Protein AF-A0A3A8HQJ2-F1 (afdb_monomer_lite)

pLDDT: mean 93.49, std 7.76, range [54.75, 98.94]

Radius of gyration: 21.23 Å; chains: 1; bounding box: 61×34×62 Å

Structure (mmCIF, N/CA/C/O backbone):
data_AF-A0A3A8HQJ2-F1
#
_entry.id   AF-A0A3A8HQJ2-F1
#
loop_
_atom_site.group_PDB
_atom_site.id
_atom_site.type_symbol
_atom_site.label_atom_id
_atom_site.label_alt_id
_atom_site.label_comp_id
_atom_site.label_asym_id
_atom_site.label_entity_id
_atom_site.label_seq_id
_atom_site.pdbx_PDB_ins_code
_atom_site.Cartn_x
_atom_site.Cartn_y
_atom_site.Cartn_z
_atom_site.occupancy
_atom_site.B_iso_or_equiv
_atom_site.auth_seq_id
_atom_site.auth_comp_id
_atom_site.auth_asym_id
_atom_site.auth_atom_id
_atom_site.pdbx_PDB_model_num
ATOM 1 N N . MET A 1 1 ? 17.393 13.238 -13.453 1.00 83.50 1 MET A N 1
ATOM 2 C CA . MET A 1 1 ? 17.747 11.812 -13.333 1.00 83.50 1 MET A CA 1
ATOM 3 C C . MET A 1 1 ? 19.227 11.680 -13.625 1.00 83.50 1 MET A C 1
ATOM 5 O O . MET A 1 1 ? 19.705 12.344 -14.542 1.00 83.50 1 MET A O 1
ATOM 9 N N . LEU A 1 2 ? 19.938 10.908 -12.812 1.00 89.00 2 LEU A N 1
ATOM 10 C CA . LEU A 1 2 ? 21.350 10.576 -12.980 1.00 89.00 2 LEU A CA 1
ATOM 11 C C . LEU A 1 2 ? 21.430 9.050 -12.930 1.00 89.00 2 LEU A C 1
ATOM 13 O O . LEU A 1 2 ? 20.860 8.464 -12.017 1.00 89.00 2 LEU A O 1
ATOM 17 N N . TYR A 1 3 ? 22.101 8.424 -13.892 1.00 92.44 3 TYR A N 1
ATOM 18 C CA . TYR A 1 3 ? 22.202 6.967 -13.968 1.00 92.44 3 TYR A CA 1
ATOM 19 C C . TYR A 1 3 ? 23.661 6.553 -13.857 1.00 92.44 3 TYR A C 1
ATOM 21 O O . TYR A 1 3 ? 24.513 7.100 -14.556 1.00 92.44 3 TYR A O 1
ATOM 29 N N . GLY A 1 4 ? 23.940 5.610 -12.960 1.00 93.81 4 GLY A N 1
ATOM 30 C CA . GLY A 1 4 ? 25.248 4.977 -12.867 1.00 93.81 4 GLY A CA 1
ATOM 31 C C . GLY A 1 4 ? 25.398 3.857 -13.895 1.00 93.81 4 GLY A C 1
ATOM 32 O O . GLY A 1 4 ? 24.431 3.171 -14.231 1.00 93.81 4 GLY A O 1
ATOM 33 N N . ASP A 1 5 ? 26.632 3.633 -14.340 1.00 96.19 5 ASP A N 1
ATOM 34 C CA . ASP A 1 5 ? 26.972 2.527 -15.245 1.00 96.19 5 ASP A CA 1
ATOM 35 C C . ASP A 1 5 ? 26.957 1.149 -14.559 1.00 96.19 5 ASP A C 1
ATOM 37 O O . ASP A 1 5 ? 26.986 0.123 -15.238 1.00 96.19 5 ASP A O 1
ATOM 41 N N . GLY A 1 6 ? 26.878 1.123 -13.225 1.00 95.69 6 GLY A N 1
ATOM 42 C CA . GLY A 1 6 ? 27.015 -0.092 -12.428 1.00 95.69 6 GLY A CA 1
ATOM 43 C C . GLY A 1 6 ? 28.472 -0.548 -12.297 1.00 95.69 6 GLY A C 1
ATOM 44 O O . GLY A 1 6 ? 29.380 -0.015 -12.934 1.00 95.69 6 GLY A O 1
ATOM 45 N N . ASP A 1 7 ? 28.711 -1.525 -11.427 1.00 97.00 7 ASP A N 1
ATOM 46 C CA . ASP A 1 7 ? 30.021 -2.168 -11.236 1.00 97.00 7 ASP A CA 1
ATOM 47 C C . ASP A 1 7 ? 30.172 -3.452 -12.078 1.00 97.00 7 ASP A C 1
ATOM 49 O O . ASP A 1 7 ? 31.233 -4.076 -12.083 1.00 97.00 7 ASP A O 1
ATOM 53 N N . GLY A 1 8 ? 29.109 -3.858 -12.783 1.00 96.12 8 GLY A N 1
ATOM 54 C CA . GLY A 1 8 ? 29.034 -5.102 -13.547 1.00 96.12 8 GLY A CA 1
ATOM 55 C C . GLY A 1 8 ? 28.903 -6.362 -12.684 1.00 96.12 8 GLY A C 1
ATOM 56 O O . GLY A 1 8 ? 28.922 -7.463 -13.231 1.00 96.12 8 GLY A O 1
ATOM 57 N N . VAL A 1 9 ? 28.776 -6.219 -11.360 1.00 96.62 9 VAL A N 1
ATOM 58 C CA . VAL A 1 9 ? 28.704 -7.327 -10.394 1.00 96.62 9 VAL A CA 1
ATOM 59 C C . VAL A 1 9 ? 27.426 -7.233 -9.572 1.00 96.62 9 VAL A C 1
ATOM 61 O O . VAL A 1 9 ? 26.598 -8.135 -9.627 1.00 96.62 9 VAL A O 1
ATOM 64 N N . THR A 1 10 ? 27.259 -6.141 -8.834 1.00 96.50 10 THR A N 1
ATOM 65 C CA . THR A 1 10 ? 26.057 -5.827 -8.058 1.00 96.50 10 THR A CA 1
ATOM 66 C C . THR A 1 10 ? 24.987 -5.223 -8.955 1.00 96.50 10 THR A C 1
ATOM 68 O O . THR A 1 10 ? 23.816 -5.568 -8.836 1.00 96.50 10 THR A O 1
ATOM 71 N N . PHE A 1 11 ? 25.393 -4.343 -9.872 1.00 97.38 11 P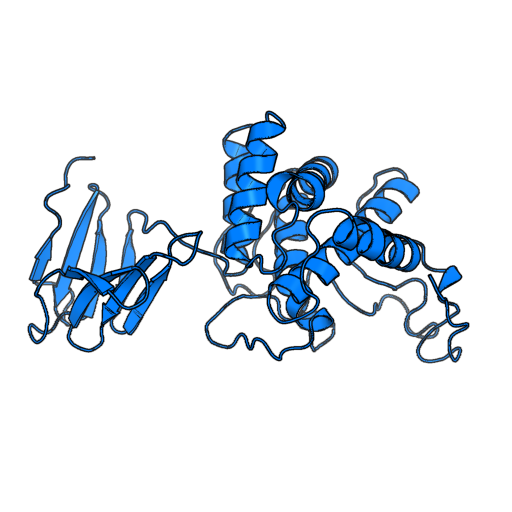HE A N 1
ATOM 72 C CA . PHE A 1 11 ? 24.496 -3.700 -10.823 1.00 97.38 11 PHE A CA 1
ATOM 73 C C . PHE A 1 11 ? 25.114 -3.643 -12.219 1.00 97.38 11 PHE A C 1
ATOM 75 O O . PHE A 1 11 ? 26.288 -3.309 -12.387 1.00 97.38 11 PHE A O 1
ATOM 82 N N . GLY A 1 12 ? 24.296 -3.921 -13.230 1.00 96.06 12 GLY A N 1
ATOM 83 C CA . GLY A 1 12 ? 24.513 -3.457 -14.596 1.00 96.06 12 GLY A CA 1
ATOM 84 C C . GLY A 1 12 ? 24.179 -1.968 -14.748 1.00 96.06 12 GLY A C 1
ATOM 85 O O . GLY A 1 12 ? 23.819 -1.287 -13.787 1.00 96.06 12 GLY A O 1
ATOM 86 N N . SER A 1 13 ? 24.277 -1.457 -15.976 1.00 95.25 13 SER A N 1
ATOM 87 C CA . SER A 1 13 ? 23.978 -0.048 -16.255 1.00 95.25 13 SER A CA 1
ATOM 88 C C . SER A 1 13 ? 22.506 0.270 -16.007 1.00 95.25 13 SER A C 1
ATOM 90 O O . SER A 1 13 ? 21.624 -0.369 -16.582 1.00 95.25 13 SER A O 1
ATOM 92 N N . MET A 1 14 ? 22.240 1.282 -15.178 1.00 93.00 14 MET A N 1
ATOM 93 C CA . MET A 1 14 ? 20.886 1.592 -14.707 1.00 93.00 14 MET A CA 1
ATOM 94 C C . MET A 1 14 ? 19.939 2.064 -15.816 1.00 93.00 14 MET A C 1
ATOM 96 O O . MET A 1 14 ? 18.727 1.935 -15.680 1.00 93.00 14 MET A O 1
ATOM 100 N N . VAL A 1 15 ? 20.471 2.559 -16.939 1.00 91.38 15 VAL A N 1
ATOM 101 C CA . VAL A 1 15 ? 19.652 2.957 -18.101 1.00 91.38 15 VAL A CA 1
ATOM 102 C C . VAL A 1 15 ? 19.002 1.769 -18.816 1.00 91.38 15 VAL A C 1
ATOM 104 O O . VAL A 1 15 ? 18.123 1.972 -19.649 1.00 91.38 15 VAL A O 1
ATOM 107 N N . ASN A 1 16 ? 19.435 0.539 -18.517 1.00 93.56 16 ASN A N 1
ATOM 108 C CA . ASN A 1 16 ? 18.909 -0.666 -19.154 1.00 93.56 16 ASN A CA 1
ATOM 109 C C . ASN A 1 16 ? 17.621 -1.186 -18.504 1.00 93.56 16 ASN A C 1
ATOM 111 O O . ASN A 1 16 ? 16.994 -2.058 -19.092 1.00 93.56 16 ASN A O 1
ATOM 115 N N . ALA A 1 17 ? 17.235 -0.663 -17.337 1.00 95.38 17 ALA A N 1
ATOM 116 C CA . ALA A 1 17 ? 16.038 -1.072 -16.611 1.00 95.38 17 ALA A CA 1
ATOM 117 C C . ALA A 1 17 ? 14.921 -0.028 -16.772 1.00 95.38 17 ALA A C 1
ATOM 119 O O . ALA A 1 17 ? 15.054 1.135 -16.361 1.00 95.38 17 ALA A O 1
ATOM 120 N N . LEU A 1 18 ? 13.814 -0.428 -17.410 1.00 96.38 18 LEU A N 1
ATOM 121 C CA . LEU A 1 18 ? 12.681 0.480 -17.634 1.00 96.38 18 LEU A CA 1
ATOM 122 C C . LEU A 1 18 ? 12.004 0.862 -16.317 1.00 96.38 18 LEU A C 1
ATOM 124 O O . LEU A 1 18 ? 11.653 2.028 -16.132 1.00 96.38 18 LEU A O 1
ATOM 128 N N . ASP A 1 19 ? 11.805 -0.101 -15.427 1.00 97.12 19 ASP A N 1
ATOM 129 C CA . ASP A 1 19 ? 11.191 0.130 -14.126 1.00 97.12 19 ASP A CA 1
ATOM 130 C C . ASP A 1 19 ? 12.006 1.112 -13.277 1.00 97.12 19 ASP A C 1
ATOM 132 O O . ASP A 1 19 ? 11.417 2.030 -12.720 1.00 97.12 19 ASP A O 1
ATOM 136 N N . VAL A 1 20 ? 13.341 1.027 -13.285 1.00 97.94 20 VAL A N 1
ATOM 137 C CA . VAL A 1 20 ? 14.239 1.997 -12.632 1.00 97.94 20 VAL A CA 1
ATOM 138 C C . VAL A 1 20 ? 14.064 3.385 -13.240 1.00 97.94 20 VAL A C 1
ATOM 140 O O . VAL A 1 20 ? 13.904 4.371 -12.528 1.00 97.94 20 VAL A O 1
ATOM 143 N N . THR A 1 21 ? 14.020 3.496 -14.568 1.00 96.94 21 THR A N 1
ATOM 144 C CA . THR A 1 21 ? 13.786 4.794 -15.219 1.00 96.94 21 THR A CA 1
ATOM 145 C C . THR A 1 21 ? 12.427 5.384 -14.832 1.00 96.94 21 THR A C 1
ATOM 147 O O . THR A 1 21 ? 12.335 6.565 -14.494 1.00 96.94 21 THR A O 1
ATOM 150 N N . ALA A 1 22 ? 11.370 4.573 -14.858 1.00 97.94 22 ALA A N 1
ATOM 151 C CA . ALA A 1 22 ? 10.025 4.991 -14.480 1.00 97.94 22 ALA A CA 1
ATOM 152 C C . ALA A 1 22 ? 9.911 5.320 -12.980 1.00 97.94 22 ALA A C 1
ATOM 154 O O . ALA A 1 22 ? 9.212 6.273 -12.628 1.00 97.94 22 ALA A O 1
ATOM 155 N N . HIS A 1 23 ? 10.633 4.605 -12.118 1.00 98.56 23 HIS A N 1
ATOM 156 C CA . HIS A 1 23 ? 10.756 4.872 -10.688 1.00 98.56 23 HIS A CA 1
ATOM 157 C C . HIS A 1 23 ? 11.328 6.283 -10.455 1.00 98.56 23 HIS A C 1
ATOM 159 O O . HIS A 1 23 ? 10.677 7.123 -9.832 1.00 98.56 23 HIS A O 1
ATOM 165 N N . GLU A 1 24 ? 12.462 6.615 -11.079 1.00 97.81 24 GLU A N 1
ATOM 166 C CA . GLU A 1 24 ? 13.090 7.938 -10.935 1.00 97.81 24 GLU A CA 1
ATOM 167 C C . GLU A 1 24 ? 12.228 9.090 -11.481 1.00 97.81 24 GLU A C 1
ATOM 169 O O . GLU A 1 24 ? 12.168 10.179 -10.900 1.00 97.81 24 GLU A O 1
ATOM 174 N N . VAL A 1 25 ? 11.520 8.872 -12.597 1.00 97.81 25 VAL A N 1
ATOM 175 C CA . VAL A 1 25 ? 10.548 9.852 -13.119 1.00 97.81 25 VAL A CA 1
ATOM 176 C C . VAL A 1 25 ? 9.401 10.058 -12.128 1.00 97.81 25 VAL A C 1
ATOM 178 O O . VAL A 1 25 ? 8.924 11.184 -11.948 1.00 97.81 25 VAL A O 1
ATOM 181 N N . THR A 1 26 ? 8.965 8.990 -11.463 1.00 98.56 26 THR A N 1
ATOM 182 C CA . THR A 1 26 ? 7.833 9.030 -10.535 1.00 98.56 26 THR A CA 1
ATOM 183 C C . THR A 1 26 ? 8.158 9.781 -9.253 1.00 98.56 26 THR A C 1
ATOM 185 O O . THR A 1 26 ? 7.283 10.485 -8.752 1.00 98.56 26 THR A O 1
ATOM 188 N N . HIS A 1 27 ? 9.410 9.799 -8.791 1.00 98.56 27 HIS A N 1
ATOM 189 C CA . HIS A 1 27 ? 9.815 10.750 -7.750 1.00 98.56 27 HIS A CA 1
ATOM 190 C C . HIS A 1 27 ? 9.559 12.205 -8.162 1.00 98.56 27 HIS A C 1
ATOM 192 O O . HIS A 1 27 ? 9.056 12.998 -7.364 1.00 98.56 27 HIS A O 1
ATOM 198 N N . GLY A 1 28 ? 9.829 12.561 -9.423 1.00 98.06 28 GLY A N 1
ATOM 199 C CA . GLY A 1 28 ? 9.507 13.884 -9.968 1.00 98.06 28 GLY A CA 1
ATOM 200 C C . GLY A 1 28 ? 8.001 14.178 -9.981 1.00 98.06 28 GLY A C 1
ATOM 201 O O . GLY A 1 28 ? 7.575 15.284 -9.631 1.00 98.06 28 GLY A O 1
ATOM 202 N N . LEU A 1 29 ? 7.178 13.181 -10.324 1.00 98.25 29 LEU A N 1
ATOM 203 C CA . LEU A 1 29 ? 5.718 13.286 -10.231 1.00 98.25 29 LEU A CA 1
ATOM 204 C C . LEU A 1 29 ? 5.267 13.490 -8.778 1.00 98.25 29 LEU A C 1
ATOM 206 O O . LEU A 1 29 ? 4.479 14.391 -8.501 1.00 98.25 29 LEU A O 1
ATOM 210 N N . THR A 1 30 ? 5.792 12.700 -7.845 1.00 98.69 30 THR A N 1
ATOM 211 C CA . THR A 1 30 ? 5.473 12.791 -6.417 1.00 98.69 30 THR A CA 1
ATOM 212 C C . THR A 1 30 ? 5.850 14.162 -5.857 1.00 98.69 30 THR A C 1
ATOM 214 O O . THR A 1 30 ? 5.006 14.813 -5.248 1.00 98.69 30 THR A O 1
ATOM 217 N N . ILE A 1 31 ? 7.052 14.679 -6.140 1.00 97.88 31 ILE A N 1
ATOM 218 C CA . ILE A 1 31 ? 7.482 16.020 -5.695 1.00 97.88 31 ILE A CA 1
ATOM 219 C C . ILE A 1 31 ? 6.575 17.129 -6.249 1.00 97.88 31 ILE A C 1
ATOM 221 O O . ILE A 1 31 ? 6.276 18.092 -5.547 1.00 97.88 31 ILE A O 1
ATOM 225 N N . SER A 1 32 ? 6.111 17.003 -7.495 1.00 97.94 32 SER A N 1
ATOM 226 C CA . SER A 1 32 ? 5.221 17.996 -8.119 1.00 97.94 32 SER A CA 1
ATOM 227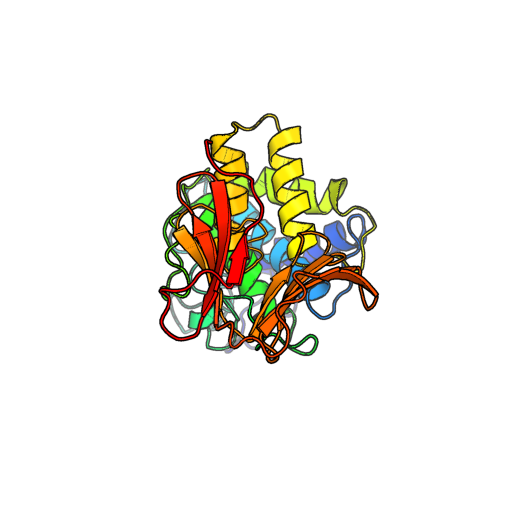 C C . SER A 1 32 ? 3.743 17.851 -7.737 1.00 97.94 32 SER A C 1
ATOM 229 O O . SER A 1 32 ? 2.931 18.688 -8.135 1.00 97.94 32 SER A O 1
ATOM 231 N N . THR A 1 33 ? 3.384 16.824 -6.960 1.00 98.31 33 THR A N 1
ATOM 232 C CA . THR A 1 33 ? 2.002 16.546 -6.549 1.00 98.31 33 THR A CA 1
ATOM 233 C C . THR A 1 33 ? 1.870 16.385 -5.034 1.00 98.31 33 THR A C 1
ATOM 235 O O . THR A 1 33 ? 1.773 17.383 -4.317 1.00 98.31 33 THR A O 1
ATOM 238 N N . SER A 1 34 ? 1.839 15.162 -4.506 1.00 98.19 34 SER A N 1
ATOM 239 C CA . SER A 1 34 ? 1.675 14.915 -3.068 1.00 98.19 34 SER A CA 1
ATOM 240 C C . SER A 1 34 ? 2.797 15.500 -2.212 1.00 98.19 34 SER A C 1
ATOM 242 O O . SER A 1 34 ? 2.574 15.858 -1.054 1.00 98.19 34 SER A O 1
ATOM 244 N N . ASN A 1 35 ? 3.986 15.641 -2.800 1.00 98.38 35 ASN A N 1
ATOM 245 C CA . ASN A 1 35 ? 5.208 16.121 -2.172 1.00 98.38 35 ASN A CA 1
ATOM 246 C C . ASN A 1 35 ? 5.528 15.349 -0.878 1.00 98.38 35 ASN A C 1
ATOM 248 O O . ASN A 1 35 ? 5.923 15.930 0.134 1.00 98.38 35 ASN A O 1
ATOM 252 N N . LEU A 1 36 ? 5.299 14.030 -0.906 1.00 98.50 36 LEU A N 1
ATOM 253 C CA . LEU A 1 36 ? 5.543 13.127 0.218 1.00 98.50 36 LEU A CA 1
ATOM 254 C C . LEU A 1 36 ? 6.986 13.264 0.711 1.00 98.50 36 LEU A C 1
ATOM 256 O O . LEU A 1 36 ? 7.937 13.061 -0.049 1.00 98.50 36 LEU A O 1
ATOM 260 N N . LEU A 1 37 ? 7.138 13.595 1.993 1.00 97.25 37 LEU A N 1
ATOM 261 C CA . LEU A 1 37 ? 8.431 13.718 2.648 1.00 97.25 37 LEU A CA 1
ATOM 262 C C . LEU A 1 37 ? 9.166 12.383 2.576 1.00 97.25 37 LEU A C 1
ATOM 264 O O . LEU A 1 37 ? 8.603 11.343 2.891 1.00 97.25 37 LEU A O 1
ATOM 268 N N . TYR A 1 38 ? 10.449 12.423 2.242 1.00 98.06 38 TYR A N 1
ATOM 269 C CA . TYR A 1 38 ? 11.292 11.239 2.117 1.00 98.06 38 TYR A CA 1
ATOM 270 C C . TYR A 1 38 ? 11.803 10.731 3.484 1.00 98.06 38 TYR A C 1
ATOM 272 O O . TYR A 1 38 ? 13.001 10.704 3.756 1.00 98.06 38 TYR A O 1
ATOM 280 N N . PHE A 1 39 ? 10.877 10.419 4.396 1.00 96.00 39 PHE A N 1
ATOM 281 C CA . PHE A 1 39 ? 11.146 9.947 5.760 1.00 96.00 39 PHE A CA 1
ATOM 282 C C . PHE A 1 39 ? 9.947 9.160 6.308 1.00 96.00 39 PHE A C 1
ATOM 284 O O . PHE A 1 39 ? 8.811 9.528 6.020 1.00 96.00 39 PHE A O 1
ATOM 291 N N . ALA A 1 40 ? 10.171 8.136 7.140 1.00 93.62 40 ALA A N 1
ATOM 292 C CA . ALA A 1 40 ? 9.113 7.338 7.772 1.00 93.62 40 ALA A CA 1
ATOM 293 C C . ALA A 1 40 ? 8.033 6.854 6.769 1.00 93.62 40 ALA A C 1
ATOM 295 O O . ALA A 1 40 ? 8.345 6.482 5.641 1.00 93.62 40 ALA A O 1
ATOM 296 N N . GLU A 1 41 ? 6.755 6.855 7.164 1.00 97.00 41 GLU A N 1
ATOM 297 C CA . GLU A 1 41 ? 5.628 6.451 6.309 1.00 97.00 41 GLU A CA 1
ATOM 298 C C . GLU A 1 41 ? 5.477 7.250 5.003 1.00 97.00 41 GLU A C 1
ATOM 300 O O . GLU A 1 41 ? 5.288 6.607 3.969 1.00 97.00 41 GLU A O 1
ATOM 305 N N . PRO A 1 42 ? 5.569 8.600 4.973 1.00 97.56 42 PRO A N 1
ATOM 306 C CA . PRO A 1 42 ? 5.487 9.312 3.700 1.00 97.56 42 PRO A CA 1
ATOM 307 C C . PRO A 1 42 ? 6.651 8.946 2.772 1.00 97.56 42 PRO A C 1
ATOM 309 O O . PRO A 1 42 ? 6.452 8.875 1.563 1.00 97.56 42 PRO A O 1
ATOM 312 N N . GLY A 1 43 ? 7.828 8.622 3.315 1.00 98.56 43 GLY A N 1
ATOM 313 C CA . GLY A 1 43 ? 8.964 8.161 2.520 1.00 98.56 43 GLY A CA 1
ATOM 314 C C . GLY A 1 43 ? 8.735 6.769 1.937 1.00 98.56 43 GLY A C 1
ATOM 315 O O . GLY A 1 43 ? 8.957 6.562 0.749 1.00 98.56 43 GLY A O 1
ATOM 316 N N . ALA A 1 44 ? 8.198 5.849 2.739 1.00 98.69 44 ALA A N 1
ATOM 317 C CA . ALA A 1 44 ? 7.785 4.526 2.274 1.00 98.69 44 ALA A CA 1
ATOM 318 C C . ALA A 1 44 ? 6.712 4.600 1.172 1.00 98.69 44 ALA A C 1
ATOM 320 O O . ALA A 1 44 ? 6.760 3.850 0.199 1.00 98.69 44 ALA A O 1
ATOM 321 N N . LEU A 1 45 ? 5.750 5.523 1.301 1.00 98.88 45 LEU A N 1
ATOM 322 C CA . LEU A 1 45 ? 4.768 5.806 0.252 1.00 98.88 45 LEU A CA 1
ATOM 323 C C . LEU A 1 45 ? 5.429 6.396 -0.997 1.00 98.88 45 LEU A C 1
ATOM 325 O O . LEU A 1 45 ? 5.065 6.004 -2.099 1.00 98.88 45 LEU A O 1
ATOM 329 N N . ASN A 1 46 ? 6.386 7.315 -0.842 1.00 98.88 46 ASN A N 1
ATOM 330 C CA . ASN A 1 46 ? 7.109 7.930 -1.956 1.00 98.88 46 ASN A CA 1
ATOM 331 C C . ASN A 1 46 ? 7.841 6.864 -2.792 1.00 98.88 46 ASN A C 1
ATOM 333 O O . ASN A 1 46 ? 7.594 6.762 -3.991 1.00 98.88 46 ASN A O 1
ATOM 337 N N . GLU A 1 47 ? 8.630 6.011 -2.136 1.00 98.88 47 GLU A N 1
ATOM 338 C CA . GLU A 1 47 ? 9.306 4.858 -2.747 1.00 98.88 47 GLU A CA 1
ATOM 339 C C . GLU A 1 47 ? 8.333 3.887 -3.418 1.00 98.88 47 GLU A C 1
ATOM 341 O O . GLU A 1 47 ? 8.519 3.483 -4.564 1.00 98.88 47 GLU A O 1
ATOM 346 N N . SER A 1 48 ? 7.247 3.540 -2.726 1.00 98.88 48 SER A N 1
ATOM 347 C CA . SER A 1 48 ? 6.277 2.586 -3.258 1.00 98.88 48 SER A CA 1
ATOM 348 C C . SER A 1 48 ? 5.524 3.118 -4.470 1.00 98.88 48 SER A C 1
ATOM 350 O O . SER A 1 48 ? 5.297 2.371 -5.415 1.00 98.88 48 SER A O 1
ATOM 352 N N . MET A 1 49 ? 5.168 4.406 -4.507 1.00 98.81 49 MET A N 1
ATOM 353 C CA . MET A 1 49 ? 4.557 4.999 -5.702 1.00 98.81 49 MET A CA 1
ATOM 354 C C . MET A 1 49 ? 5.488 4.884 -6.914 1.00 98.81 49 MET A C 1
ATOM 356 O O . MET A 1 49 ? 5.011 4.617 -8.020 1.00 98.81 49 MET A O 1
ATOM 360 N N . SER A 1 50 ? 6.797 5.036 -6.701 1.00 98.88 50 SER A N 1
ATOM 361 C CA . SER A 1 50 ? 7.814 4.871 -7.737 1.00 98.88 50 SER A CA 1
ATOM 362 C C . SER A 1 50 ? 7.971 3.412 -8.187 1.00 98.88 50 SER A C 1
ATOM 364 O O . SER A 1 50 ? 7.939 3.158 -9.391 1.00 98.88 50 SER A O 1
ATOM 366 N N . ASP A 1 51 ? 8.025 2.447 -7.262 1.00 98.88 51 ASP A N 1
ATOM 367 C CA . ASP A 1 51 ? 8.027 1.006 -7.578 1.00 98.88 51 ASP A CA 1
ATOM 368 C C . ASP A 1 51 ? 6.761 0.582 -8.349 1.00 98.88 51 ASP A C 1
ATOM 370 O O . ASP A 1 51 ? 6.836 -0.093 -9.378 1.00 98.88 51 ASP A O 1
ATOM 374 N N . ILE A 1 52 ? 5.585 1.037 -7.900 1.00 98.81 52 ILE A N 1
ATOM 375 C CA . ILE A 1 52 ? 4.292 0.772 -8.544 1.00 98.81 52 ILE A CA 1
ATOM 376 C C . ILE A 1 52 ? 4.289 1.272 -9.986 1.00 98.81 52 ILE A C 1
ATOM 378 O O . ILE A 1 52 ? 3.865 0.549 -10.888 1.00 98.81 52 ILE A O 1
ATOM 382 N N . MET A 1 53 ? 4.744 2.501 -10.229 1.00 98.56 53 MET A N 1
ATOM 383 C CA . MET A 1 53 ? 4.769 3.039 -11.586 1.00 98.56 53 MET A CA 1
ATOM 384 C C . MET A 1 53 ? 5.815 2.340 -12.460 1.00 98.56 53 MET A C 1
ATOM 386 O O . MET A 1 53 ? 5.548 2.118 -13.641 1.00 98.56 53 MET A O 1
ATOM 390 N N . GLY A 1 54 ? 6.957 1.938 -11.891 1.00 98.38 54 GLY A N 1
ATOM 391 C CA . GLY A 1 54 ? 7.937 1.078 -12.558 1.00 98.38 54 GLY A CA 1
ATOM 392 C C . GLY A 1 54 ? 7.296 -0.202 -13.092 1.00 98.38 54 GLY A C 1
ATOM 393 O O . GLY A 1 54 ? 7.256 -0.421 -14.305 1.00 98.38 54 GLY A O 1
ATOM 394 N N . SER A 1 55 ? 6.662 -0.958 -12.194 1.00 98.31 55 SER A N 1
ATOM 395 C CA . SER A 1 55 ? 5.910 -2.179 -12.509 1.00 98.31 55 SER A CA 1
ATOM 396 C C . SER A 1 55 ? 4.819 -1.954 -13.567 1.00 98.31 55 SER A C 1
ATOM 398 O O . SER A 1 55 ? 4.680 -2.732 -14.515 1.00 98.31 55 SER A O 1
ATOM 400 N N . VAL A 1 56 ? 4.047 -0.866 -13.458 1.00 98.50 56 VAL A N 1
ATOM 401 C CA . VAL A 1 56 ? 2.970 -0.538 -14.408 1.00 98.50 56 VAL A CA 1
ATOM 402 C C . VAL A 1 56 ? 3.520 -0.197 -15.795 1.00 98.50 56 VAL A C 1
ATOM 404 O O . VAL A 1 56 ? 2.944 -0.628 -16.798 1.00 98.50 56 VAL A O 1
ATOM 407 N N . CYS A 1 57 ? 4.625 0.545 -15.878 1.00 97.88 57 CYS A N 1
ATOM 408 C CA . CYS A 1 57 ? 5.285 0.876 -17.140 1.00 97.88 57 CYS A CA 1
ATOM 409 C C . CYS A 1 57 ? 5.837 -0.373 -17.834 1.00 97.88 57 CYS A C 1
ATOM 411 O O . CYS A 1 57 ? 5.661 -0.529 -19.045 1.00 97.88 57 CYS A O 1
ATOM 413 N N . GLU A 1 58 ? 6.442 -1.294 -17.089 1.00 96.44 58 GLU A N 1
ATOM 414 C CA . GLU A 1 58 ? 6.898 -2.569 -17.640 1.00 96.44 58 GLU A CA 1
ATOM 415 C C . GLU A 1 58 ? 5.754 -3.482 -18.064 1.00 96.44 58 GLU A C 1
ATOM 417 O O . GLU A 1 58 ? 5.792 -4.071 -19.146 1.00 96.44 58 GLU A O 1
ATOM 422 N N . TRP A 1 59 ? 4.700 -3.571 -17.253 1.00 98.06 59 TRP A N 1
ATOM 423 C CA . TRP A 1 59 ? 3.475 -4.268 -17.628 1.00 98.06 59 TRP A CA 1
ATOM 424 C C . TRP A 1 59 ? 2.915 -3.714 -18.944 1.00 98.06 59 TRP A C 1
ATOM 426 O O . TRP A 1 59 ? 2.556 -4.486 -19.835 1.00 98.06 59 TRP A O 1
ATOM 436 N N . TYR A 1 60 ? 2.905 -2.389 -19.111 1.00 97.31 60 TYR A N 1
ATOM 437 C CA . TYR A 1 60 ? 2.475 -1.742 -20.348 1.00 97.31 60 TYR A CA 1
ATOM 438 C C . TYR A 1 60 ? 3.408 -2.057 -21.530 1.00 97.31 60 TYR A C 1
ATOM 440 O O . TYR A 1 60 ? 2.919 -2.455 -22.591 1.00 97.31 60 TYR A O 1
ATOM 448 N N . ARG A 1 61 ? 4.737 -1.955 -21.349 1.00 96.19 61 ARG A N 1
ATOM 449 C CA . ARG A 1 61 ? 5.762 -2.351 -22.344 1.00 96.19 61 ARG A CA 1
ATOM 450 C C . ARG A 1 61 ? 5.532 -3.779 -22.833 1.00 96.19 61 ARG A C 1
ATOM 452 O O . ARG A 1 61 ? 5.600 -4.042 -24.031 1.00 96.19 61 ARG A O 1
ATOM 459 N N . ASN A 1 62 ? 5.213 -4.683 -21.913 1.00 95.62 62 ASN A N 1
ATOM 460 C CA . ASN A 1 62 ? 5.060 -6.113 -22.167 1.00 95.62 62 ASN A CA 1
ATOM 461 C C . ASN A 1 62 ? 3.655 -6.486 -22.678 1.00 95.62 62 ASN A C 1
ATOM 463 O O . ASN A 1 62 ? 3.179 -7.601 -22.463 1.00 95.62 62 ASN A O 1
ATOM 467 N N . GLY A 1 63 ? 2.971 -5.554 -23.351 1.00 97.31 63 GLY A N 1
ATOM 468 C CA . GLY A 1 63 ? 1.672 -5.802 -23.974 1.00 97.31 63 GLY A CA 1
ATOM 469 C C . GLY A 1 63 ? 0.543 -6.012 -22.969 1.00 97.31 63 GLY A C 1
ATOM 470 O O . GLY A 1 63 ? -0.420 -6.711 -23.275 1.00 97.31 63 GLY A O 1
ATOM 471 N N . GLN A 1 64 ? 0.664 -5.430 -21.772 1.00 97.50 64 GLN A N 1
ATOM 472 C CA . GLN A 1 64 ? -0.323 -5.532 -20.696 1.00 97.50 64 GLN A CA 1
ATOM 473 C C . GLN A 1 64 ? -0.529 -6.966 -20.179 1.00 97.50 64 GLN A C 1
ATOM 475 O O . GLN A 1 64 ? -1.599 -7.318 -19.670 1.00 97.50 64 GLN A O 1
ATOM 480 N N . VAL A 1 65 ? 0.523 -7.786 -20.229 1.00 96.69 65 VAL A N 1
ATOM 481 C CA . VAL A 1 65 ? 0.539 -9.146 -19.678 1.00 96.69 65 VAL A CA 1
ATOM 482 C C . VAL A 1 65 ? 1.233 -9.151 -18.318 1.00 96.69 65 VAL A C 1
ATOM 484 O O . VAL A 1 65 ? 2.396 -8.770 -18.207 1.00 96.69 65 VAL A O 1
ATOM 487 N N . VAL A 1 66 ? 0.531 -9.609 -17.278 1.00 97.31 66 VAL A N 1
ATOM 488 C CA . VAL A 1 66 ? 1.147 -9.864 -15.966 1.00 97.31 66 VAL A CA 1
ATOM 489 C C . VAL A 1 66 ? 1.991 -11.132 -16.061 1.00 97.31 66 VAL A C 1
ATOM 491 O O . VAL A 1 66 ? 1.500 -12.179 -16.484 1.00 97.31 66 VAL A O 1
ATOM 494 N N . ASN A 1 67 ? 3.258 -11.046 -15.667 1.00 93.94 67 ASN A N 1
ATOM 495 C CA . ASN A 1 67 ? 4.200 -12.159 -15.682 1.00 93.94 67 ASN A CA 1
ATOM 496 C C . ASN A 1 67 ? 5.064 -12.176 -14.404 1.00 93.94 67 ASN A C 1
ATOM 498 O O . ASN A 1 67 ? 4.854 -11.388 -13.483 1.00 93.94 67 ASN A O 1
ATOM 502 N N . ALA A 1 68 ? 6.022 -13.104 -14.334 1.00 87.56 68 ALA A N 1
ATOM 503 C CA . ALA A 1 68 ? 6.864 -13.301 -13.152 1.00 87.56 68 ALA A CA 1
ATOM 504 C C . ALA A 1 68 ? 7.771 -12.104 -12.805 1.00 87.56 68 ALA A C 1
ATOM 506 O O . ALA A 1 68 ? 8.212 -12.005 -11.660 1.00 87.56 68 ALA A O 1
ATOM 507 N N . ASN A 1 69 ? 8.051 -11.224 -13.767 1.00 95.12 69 ASN A N 1
ATOM 508 C CA . ASN A 1 69 ? 8.879 -10.037 -13.576 1.00 95.12 69 ASN A CA 1
ATOM 509 C C . ASN A 1 69 ? 8.066 -8.790 -13.231 1.00 95.12 69 ASN A C 1
ATOM 511 O O . ASN A 1 69 ? 8.608 -7.899 -12.606 1.00 95.12 69 ASN A O 1
ATOM 515 N N . THR A 1 70 ? 6.755 -8.756 -13.512 1.00 97.62 70 THR A N 1
ATOM 516 C CA . THR A 1 70 ? 5.893 -7.594 -13.212 1.00 97.62 70 THR A CA 1
ATOM 517 C C . THR A 1 70 ? 5.999 -7.103 -11.764 1.00 97.62 70 THR A C 1
ATOM 519 O O . THR A 1 70 ? 5.729 -5.941 -11.497 1.00 97.62 70 THR A O 1
ATOM 522 N N . TRP A 1 71 ? 6.353 -7.975 -10.821 1.00 98.19 71 TRP A N 1
ATOM 523 C CA . TRP A 1 71 ? 6.414 -7.669 -9.388 1.00 98.19 71 TRP A CA 1
ATOM 524 C C . TRP A 1 71 ? 7.837 -7.582 -8.837 1.00 98.19 71 TRP A C 1
ATOM 526 O O . TRP A 1 71 ? 8.013 -7.591 -7.619 1.00 98.19 71 TRP A O 1
ATOM 536 N N . LYS A 1 72 ? 8.844 -7.565 -9.705 1.00 98.44 72 LYS A N 1
ATOM 537 C CA . LYS A 1 72 ? 10.245 -7.397 -9.335 1.00 98.44 72 LYS A CA 1
ATOM 538 C C . LYS A 1 72 ? 10.660 -5.960 -9.609 1.00 98.44 72 LYS A C 1
ATOM 540 O O . LYS A 1 72 ? 10.152 -5.357 -10.542 1.00 98.44 72 LYS A O 1
ATOM 545 N N . CYS A 1 73 ? 11.565 -5.444 -8.787 1.00 98.25 73 CYS A N 1
ATOM 546 C CA . CYS A 1 73 ? 12.202 -4.158 -9.031 1.00 98.25 73 CYS A CA 1
ATOM 547 C C . CYS A 1 73 ? 13.678 -4.376 -9.383 1.00 98.25 73 CYS A C 1
ATOM 549 O O . CYS A 1 73 ? 14.407 -5.052 -8.646 1.00 98.25 73 CYS A O 1
ATOM 551 N N . ALA A 1 74 ? 14.118 -3.741 -10.461 1.00 97.56 74 ALA A N 1
ATOM 552 C CA . ALA A 1 74 ? 15.457 -3.714 -11.018 1.00 97.56 74 ALA A CA 1
ATOM 553 C C . ALA A 1 74 ? 16.012 -5.087 -11.436 1.00 97.56 74 ALA A C 1
ATOM 555 O O . ALA A 1 74 ? 17.230 -5.258 -11.471 1.00 97.56 74 ALA A O 1
ATOM 556 N N . GLU A 1 75 ? 15.178 -6.077 -11.768 1.00 97.25 75 GLU A N 1
ATOM 557 C CA . GLU A 1 75 ? 15.655 -7.424 -12.125 1.00 97.25 75 GLU A CA 1
ATOM 558 C C . GLU A 1 75 ? 16.449 -7.464 -13.434 1.00 97.25 75 GLU A C 1
ATOM 560 O O . GLU A 1 75 ? 17.246 -8.375 -13.643 1.00 97.25 75 GLU A O 1
ATOM 565 N N . GLU A 1 76 ? 16.260 -6.480 -14.319 1.00 96.12 76 GLU A N 1
ATOM 566 C CA . GLU A 1 76 ? 17.024 -6.367 -15.569 1.00 96.12 76 GLU A CA 1
ATOM 567 C C . GLU A 1 76 ? 18.494 -5.961 -15.325 1.00 96.12 76 GLU A C 1
ATOM 569 O O . GLU A 1 76 ? 19.341 -6.159 -16.201 1.00 96.12 76 GLU A O 1
ATOM 574 N N . ILE A 1 77 ? 18.818 -5.396 -14.152 1.00 97.12 77 ILE A N 1
ATOM 575 C CA . ILE A 1 77 ? 20.154 -4.850 -13.851 1.00 97.12 77 ILE A CA 1
ATOM 576 C C . ILE A 1 77 ? 20.760 -5.336 -12.533 1.00 97.12 77 ILE A C 1
ATOM 578 O O . ILE A 1 77 ? 21.968 -5.193 -12.358 1.00 97.12 77 ILE A O 1
ATOM 582 N N . TYR A 1 78 ? 19.971 -5.862 -11.599 1.00 97.88 78 TYR A N 1
ATOM 583 C CA . TYR A 1 78 ? 20.468 -6.338 -10.313 1.00 97.88 78 TYR A CA 1
ATOM 584 C C . TYR A 1 78 ? 21.204 -7.662 -10.496 1.00 97.88 78 TYR A C 1
ATOM 586 O O . TYR A 1 78 ? 20.713 -8.556 -11.177 1.00 97.88 78 TYR A O 1
ATOM 594 N N . THR A 1 79 ? 22.406 -7.753 -9.924 1.00 97.81 79 THR A N 1
ATOM 595 C CA . THR A 1 79 ? 23.263 -8.947 -9.928 1.00 97.81 79 THR A CA 1
ATOM 596 C C . THR A 1 79 ? 23.269 -9.692 -11.266 1.00 97.81 79 THR A C 1
ATOM 598 O O . THR A 1 79 ? 22.786 -10.818 -11.333 1.00 97.81 79 THR A O 1
ATOM 601 N N . PRO A 1 80 ? 23.856 -9.132 -12.345 1.00 95.31 80 PRO A N 1
ATOM 602 C CA . PRO A 1 80 ? 23.701 -9.659 -13.712 1.00 95.31 80 PRO A CA 1
ATOM 603 C C . PRO A 1 80 ? 24.112 -11.130 -13.924 1.00 95.31 80 PRO A C 1
ATOM 605 O O . PRO A 1 80 ? 23.769 -11.734 -14.940 1.00 95.31 80 PRO A O 1
ATOM 608 N N . ALA A 1 81 ? 24.879 -11.709 -12.994 1.00 96.75 81 ALA A N 1
ATOM 609 C CA . ALA A 1 81 ? 25.279 -13.115 -12.997 1.00 96.75 81 ALA A CA 1
ATOM 610 C C . ALA A 1 81 ? 24.286 -14.060 -12.283 1.00 96.75 81 ALA A C 1
ATOM 612 O O . ALA A 1 81 ? 24.415 -15.281 -12.405 1.00 96.75 81 ALA A O 1
ATOM 613 N N . THR A 1 82 ? 23.308 -13.527 -11.552 1.00 96.94 82 THR A N 1
ATOM 614 C CA . THR A 1 82 ? 22.272 -14.276 -10.840 1.00 96.94 82 THR A CA 1
ATOM 615 C C . THR A 1 82 ? 20.969 -14.178 -11.622 1.00 96.94 82 THR A C 1
ATOM 617 O O . THR A 1 82 ? 20.461 -13.103 -11.901 1.00 96.94 82 THR A O 1
ATOM 620 N N . SER A 1 83 ? 20.422 -15.318 -12.045 1.00 94.50 83 SER A N 1
ATOM 621 C CA . SER A 1 83 ? 19.190 -15.312 -12.831 1.00 94.50 83 SER A CA 1
ATOM 622 C C . SER A 1 83 ? 17.962 -15.342 -11.930 1.00 94.50 83 SER A C 1
ATOM 624 O O . SER A 1 83 ? 17.802 -16.242 -11.103 1.00 94.50 83 SER A O 1
ATOM 626 N N . GLY A 1 84 ? 17.044 -14.409 -12.169 1.00 93.62 84 GLY A N 1
ATOM 627 C CA . GLY A 1 84 ? 15.696 -14.446 -11.617 1.00 93.62 84 GLY A CA 1
ATOM 628 C C . GLY A 1 84 ? 15.545 -13.833 -10.227 1.00 93.62 84 GLY A C 1
ATOM 629 O O . GLY A 1 84 ? 14.424 -13.883 -9.703 1.00 93.62 84 GLY A O 1
ATOM 630 N N . ASP A 1 85 ? 16.599 -13.248 -9.662 1.00 97.25 85 ASP A N 1
ATOM 631 C CA . ASP A 1 85 ? 16.498 -12.353 -8.515 1.00 97.25 85 ASP A CA 1
ATOM 632 C C . ASP A 1 85 ? 16.170 -10.914 -8.941 1.00 97.25 85 ASP A C 1
ATOM 634 O O . ASP A 1 85 ? 15.822 -10.666 -10.094 1.00 97.25 85 ASP A O 1
ATOM 638 N N . ALA A 1 86 ? 16.101 -10.017 -7.963 1.00 98.06 86 ALA A N 1
ATOM 639 C CA . ALA A 1 86 ? 15.701 -8.623 -8.082 1.00 98.06 86 ALA A CA 1
ATOM 640 C C . ALA A 1 86 ? 16.148 -7.877 -6.823 1.00 98.06 86 ALA A C 1
ATOM 642 O O . ALA A 1 86 ? 16.354 -8.506 -5.779 1.00 98.06 86 ALA A O 1
ATOM 643 N N . LEU A 1 87 ? 16.221 -6.548 -6.903 1.00 98.00 87 LEU A N 1
ATOM 644 C CA . LEU A 1 87 ? 16.542 -5.707 -5.752 1.00 98.00 87 LEU A CA 1
ATOM 645 C C . LEU A 1 87 ? 15.419 -5.732 -4.703 1.00 98.00 87 LEU A C 1
ATOM 647 O O . LEU A 1 87 ? 15.699 -5.761 -3.510 1.00 98.00 87 LEU A O 1
ATOM 651 N N . ARG A 1 88 ? 14.154 -5.718 -5.149 1.00 98.50 88 ARG A N 1
ATOM 652 C CA . ARG A 1 88 ? 12.950 -5.811 -4.302 1.00 98.50 88 ARG A CA 1
ATOM 653 C C . ARG A 1 88 ? 11.864 -6.641 -4.986 1.00 98.50 88 ARG A C 1
ATOM 655 O O . ARG A 1 88 ? 11.864 -6.799 -6.208 1.00 98.50 88 ARG A O 1
ATOM 662 N N . TYR A 1 89 ? 10.916 -7.143 -4.194 1.00 98.69 89 TYR A N 1
ATOM 663 C CA . TYR A 1 89 ? 9.795 -7.964 -4.664 1.00 98.69 89 TYR A CA 1
ATOM 664 C C . TYR A 1 89 ? 8.469 -7.425 -4.123 1.00 98.69 89 TYR A C 1
ATOM 666 O O . TYR A 1 89 ? 8.158 -7.582 -2.947 1.00 98.69 89 TYR A O 1
ATOM 674 N N . MET A 1 90 ? 7.635 -6.827 -4.971 1.00 98.75 90 MET A N 1
ATOM 675 C CA . MET A 1 90 ? 6.369 -6.227 -4.536 1.00 98.75 90 MET A CA 1
ATOM 676 C C . MET A 1 90 ? 5.362 -7.257 -4.007 1.00 98.75 90 MET A C 1
ATOM 678 O O . MET A 1 90 ? 4.560 -6.952 -3.131 1.00 98.75 90 MET A O 1
ATOM 682 N N . ASN A 1 91 ? 5.387 -8.482 -4.537 1.00 98.38 91 ASN A N 1
ATOM 683 C CA . ASN A 1 91 ? 4.455 -9.553 -4.178 1.00 98.38 91 ASN A CA 1
ATOM 684 C C . ASN A 1 91 ? 4.913 -10.423 -2.993 1.00 98.38 91 ASN A C 1
ATOM 686 O O . ASN A 1 91 ? 4.121 -11.207 -2.469 1.00 98.38 91 ASN A O 1
ATOM 690 N N . ASP A 1 92 ? 6.181 -10.313 -2.597 1.00 98.25 92 ASP A N 1
ATOM 691 C CA . ASP A 1 92 ? 6.775 -11.015 -1.456 1.00 98.25 92 ASP A CA 1
ATOM 692 C C . ASP A 1 92 ? 7.939 -10.182 -0.879 1.00 98.25 92 ASP A C 1
ATOM 694 O O . ASP A 1 92 ? 9.094 -10.569 -1.063 1.00 98.25 92 ASP A O 1
ATOM 698 N N . PRO A 1 93 ? 7.677 -9.026 -0.229 1.00 98.56 93 PRO A N 1
ATOM 699 C CA . PRO A 1 93 ? 8.726 -8.062 0.125 1.00 98.56 93 PRO A CA 1
ATOM 700 C C . PRO A 1 93 ? 9.871 -8.662 0.937 1.00 98.56 93 PRO A C 1
ATOM 702 O O . PRO A 1 93 ? 11.028 -8.485 0.582 1.00 98.56 93 PRO A O 1
ATOM 705 N N . GLN A 1 94 ? 9.568 -9.486 1.945 1.00 97.88 94 GLN A N 1
ATOM 706 C CA . GLN A 1 94 ? 10.596 -10.120 2.781 1.00 97.88 94 GLN A CA 1
ATOM 707 C C . GLN A 1 94 ? 11.536 -11.074 2.020 1.00 97.88 94 GLN A C 1
ATOM 709 O O . GLN A 1 94 ? 12.517 -11.550 2.594 1.00 97.88 94 GLN A O 1
ATOM 714 N N . ARG A 1 95 ? 11.271 -11.388 0.746 1.00 97.88 95 ARG A N 1
ATOM 715 C CA . ARG A 1 95 ? 12.149 -12.228 -0.078 1.00 97.88 95 ARG A CA 1
ATOM 716 C C . ARG A 1 95 ? 13.533 -11.613 -0.302 1.00 97.88 95 ARG A C 1
ATOM 718 O O . ARG A 1 95 ? 14.483 -12.372 -0.478 1.00 97.88 95 ARG A O 1
ATOM 725 N N . ASP A 1 96 ? 13.655 -10.288 -0.284 1.00 97.19 96 ASP A N 1
ATOM 726 C CA . ASP A 1 96 ? 14.958 -9.606 -0.349 1.00 97.19 96 ASP A CA 1
ATOM 727 C C . ASP A 1 96 ? 15.725 -9.635 0.992 1.00 97.19 96 ASP A C 1
ATOM 729 O O . ASP A 1 96 ? 16.905 -9.295 1.050 1.00 97.19 96 ASP A O 1
ATOM 733 N N . GLY A 1 97 ? 15.080 -10.096 2.070 1.00 97.50 97 GLY A N 1
ATOM 734 C CA . GLY A 1 97 ? 15.657 -10.221 3.405 1.00 97.50 97 GLY A CA 1
ATOM 735 C C . GLY A 1 97 ? 15.646 -8.940 4.244 1.00 97.50 97 GLY A C 1
ATOM 736 O O . GLY A 1 97 ? 16.137 -8.977 5.374 1.00 97.50 97 GLY A O 1
ATOM 737 N N . GLN A 1 98 ? 15.105 -7.827 3.739 1.00 96.44 98 GLN A N 1
ATOM 738 C CA . GLN A 1 98 ? 15.137 -6.525 4.420 1.00 96.44 98 GLN A CA 1
ATOM 739 C C . GLN A 1 98 ? 13.787 -5.802 4.424 1.00 96.44 98 GLN A C 1
ATOM 741 O O . GLN A 1 98 ? 13.454 -5.149 5.415 1.00 96.44 98 GLN A O 1
ATOM 746 N N . SER A 1 99 ? 13.014 -5.911 3.344 1.00 98.25 99 SER A N 1
ATOM 747 C CA . SER A 1 99 ? 11.762 -5.182 3.181 1.00 98.25 99 SER A CA 1
ATOM 748 C C . SER A 1 99 ? 10.674 -5.678 4.129 1.00 98.25 99 SER A C 1
ATOM 750 O O . SER A 1 99 ? 10.487 -6.876 4.346 1.00 98.25 99 SER A O 1
ATOM 752 N N . LEU A 1 100 ? 9.917 -4.731 4.677 1.00 98.00 100 LEU A N 1
ATOM 753 C CA . LEU A 1 100 ? 8.752 -5.003 5.509 1.00 98.00 100 LEU A CA 1
ATOM 754 C C . LEU A 1 100 ? 7.546 -5.326 4.623 1.00 98.00 100 LEU A C 1
ATOM 756 O O . LEU A 1 100 ? 7.363 -4.712 3.579 1.00 98.00 100 LEU A O 1
ATOM 760 N N . ASP A 1 101 ? 6.683 -6.238 5.060 1.00 97.62 101 ASP A N 1
ATOM 761 C CA . ASP A 1 101 ? 5.440 -6.602 4.363 1.00 97.62 101 ASP A CA 1
ATOM 762 C C . ASP A 1 101 ? 4.173 -6.349 5.201 1.00 97.62 101 ASP A C 1
ATOM 764 O O . ASP A 1 101 ? 3.059 -6.437 4.689 1.00 97.62 101 ASP A O 1
ATOM 768 N N . TYR A 1 102 ? 4.329 -5.983 6.477 1.00 95.19 102 TYR A N 1
ATOM 769 C CA . TYR A 1 102 ? 3.220 -5.764 7.398 1.00 95.19 102 TYR A CA 1
ATOM 770 C C . TYR A 1 102 ? 3.457 -4.558 8.313 1.00 95.19 102 TYR A C 1
ATOM 772 O O . TYR A 1 102 ? 4.534 -4.398 8.886 1.00 95.19 102 TYR A O 1
ATOM 780 N N . PHE A 1 103 ? 2.432 -3.726 8.485 1.00 91.25 103 PHE A N 1
ATOM 781 C CA . PHE A 1 103 ? 2.440 -2.592 9.400 1.00 91.25 103 PHE A CA 1
ATOM 782 C C . PHE A 1 103 ? 1.924 -3.005 10.784 1.00 91.25 103 PHE A C 1
ATOM 784 O O . PHE A 1 103 ? 0.761 -3.372 10.948 1.00 91.25 103 PHE A O 1
ATOM 791 N N . ASP A 1 104 ? 2.791 -2.947 11.791 1.00 81.00 104 ASP A N 1
ATOM 792 C CA . ASP A 1 104 ? 2.462 -3.226 13.188 1.00 81.00 104 ASP A CA 1
ATOM 793 C C . ASP A 1 104 ? 3.278 -2.336 14.148 1.00 81.00 104 ASP A C 1
ATOM 795 O O . ASP A 1 104 ? 3.927 -1.371 13.746 1.00 81.00 104 ASP A O 1
ATOM 799 N N . GLN A 1 105 ? 3.249 -2.665 15.441 1.00 71.69 105 GLN A N 1
ATOM 800 C CA . GLN A 1 105 ? 3.947 -1.922 16.496 1.00 71.69 105 GLN A CA 1
ATOM 801 C C . GLN A 1 105 ? 5.481 -1.954 16.381 1.00 71.69 105 GLN A C 1
ATOM 803 O O . GLN A 1 105 ? 6.153 -1.201 17.082 1.00 71.69 105 GLN A O 1
ATOM 808 N N . THR A 1 106 ? 6.043 -2.820 15.535 1.00 71.56 106 THR A N 1
ATOM 809 C CA . THR A 1 106 ? 7.489 -2.920 15.301 1.00 71.56 106 THR A CA 1
ATOM 810 C C . THR A 1 106 ? 7.981 -1.952 14.227 1.00 71.56 106 THR A C 1
ATOM 812 O O . THR A 1 106 ? 9.191 -1.774 14.075 1.00 71.56 106 THR A O 1
ATOM 815 N N . PHE A 1 107 ? 7.068 -1.283 13.512 1.00 81.94 107 PHE A N 1
ATOM 816 C CA . PHE A 1 107 ? 7.428 -0.248 12.553 1.00 81.94 107 PHE A CA 1
ATOM 817 C C . PHE A 1 107 ? 8.174 0.904 13.239 1.00 81.94 107 PHE A C 1
ATOM 819 O O . PHE A 1 107 ? 7.707 1.479 14.224 1.00 81.94 107 PHE A O 1
ATOM 826 N N . SER A 1 108 ? 9.317 1.285 12.670 1.00 83.25 108 SER A N 1
ATOM 827 C CA . SER A 1 108 ? 10.110 2.426 13.119 1.00 83.25 108 SER A CA 1
ATOM 828 C C . SER A 1 108 ? 10.084 3.532 12.065 1.00 83.25 108 SER A C 1
ATOM 830 O O . SER A 1 108 ? 10.329 3.251 10.892 1.00 83.25 108 SER A O 1
ATOM 832 N N . PRO A 1 109 ? 9.892 4.809 12.449 1.00 79.75 109 PRO A N 1
ATOM 833 C CA . PRO A 1 109 ? 10.023 5.928 11.514 1.00 79.75 109 PRO A CA 1
ATOM 834 C C . PRO A 1 109 ? 11.448 6.085 10.951 1.00 79.75 109 PRO A C 1
ATOM 836 O O . PRO A 1 109 ? 11.637 6.820 9.988 1.00 79.75 109 PRO A O 1
ATOM 839 N N . PHE A 1 110 ? 12.440 5.408 11.541 1.00 90.44 110 PHE A N 1
ATOM 840 C CA . PHE A 1 110 ? 13.831 5.389 11.080 1.00 90.44 110 PHE A CA 1
ATOM 841 C C . PHE A 1 110 ? 14.174 4.167 10.219 1.00 90.44 110 PHE A C 1
ATOM 843 O O . PHE A 1 110 ? 15.330 4.022 9.823 1.00 90.44 110 PHE A O 1
ATOM 850 N N . THR A 1 111 ? 13.216 3.271 9.957 1.00 92.31 111 THR A N 1
ATOM 851 C CA . THR A 1 111 ? 13.411 2.220 8.955 1.00 92.31 111 THR A CA 1
ATOM 852 C C . THR A 1 111 ? 13.649 2.878 7.600 1.00 92.31 111 THR A C 1
ATOM 854 O O . THR A 1 111 ? 12.965 3.841 7.253 1.00 92.31 111 THR A O 1
ATOM 857 N N . ASP A 1 112 ? 14.616 2.360 6.843 1.00 98.19 112 ASP A N 1
ATOM 858 C CA . ASP A 1 112 ? 14.888 2.838 5.491 1.00 98.19 112 ASP A CA 1
ATOM 859 C C . ASP A 1 112 ? 13.599 2.810 4.650 1.00 98.19 112 ASP A C 1
ATOM 861 O O . ASP A 1 112 ? 12.805 1.858 4.700 1.00 98.19 112 ASP A O 1
ATOM 865 N N . VAL A 1 113 ? 13.365 3.883 3.903 1.00 98.56 113 VAL A N 1
ATOM 866 C CA . VAL A 1 113 ? 12.154 4.060 3.100 1.00 98.56 113 VAL A CA 1
ATOM 867 C C . VAL A 1 113 ? 12.039 2.997 2.008 1.00 98.56 113 VAL A C 1
ATOM 869 O O . VAL A 1 113 ? 10.931 2.547 1.731 1.00 98.56 113 VAL A O 1
ATOM 872 N N . HIS A 1 114 ? 13.168 2.504 1.487 1.00 98.62 114 HIS A N 1
ATOM 873 C CA . HIS A 1 114 ? 13.200 1.439 0.483 1.00 98.62 114 HIS A CA 1
ATOM 874 C C . HIS A 1 114 ? 12.771 0.081 1.055 1.00 98.62 114 HIS A C 1
ATOM 876 O O . HIS A 1 114 ? 12.274 -0.761 0.316 1.00 98.62 114 HIS A O 1
ATOM 882 N N . TYR A 1 115 ? 12.962 -0.153 2.360 1.00 98.44 115 TYR A N 1
ATOM 883 C CA . TYR A 1 115 ? 12.528 -1.392 3.017 1.00 98.44 115 TYR A CA 1
ATOM 884 C C . TYR A 1 115 ? 11.082 -1.284 3.495 1.00 98.44 115 TYR A C 1
ATOM 886 O O . TYR A 1 115 ? 10.298 -2.226 3.394 1.00 98.44 115 TYR A O 1
ATOM 894 N N . SER A 1 116 ? 10.699 -0.125 4.027 1.00 98.25 116 SER A N 1
ATOM 895 C CA . SER A 1 116 ? 9.333 0.101 4.505 1.00 98.25 116 SER A CA 1
ATOM 896 C C . SER A 1 116 ? 8.309 0.268 3.374 1.00 98.25 116 SER A C 1
ATOM 898 O O . SER A 1 116 ? 7.120 0.048 3.611 1.00 98.25 116 SER A O 1
ATOM 900 N N . SER A 1 117 ? 8.745 0.569 2.144 1.00 98.81 117 SER A N 1
ATOM 901 C CA . SER A 1 117 ? 7.898 0.593 0.940 1.00 98.81 117 SER A CA 1
ATOM 902 C C . SER A 1 117 ? 7.326 -0.777 0.561 1.00 98.81 117 SER A C 1
ATOM 904 O O . SER A 1 117 ? 6.312 -0.848 -0.136 1.00 98.81 117 SER A O 1
ATOM 906 N N . GLY A 1 118 ? 7.897 -1.872 1.073 1.00 98.81 118 GLY A N 1
ATOM 907 C CA . GLY A 1 118 ? 7.365 -3.217 0.869 1.00 98.81 118 GLY A CA 1
ATOM 908 C C . GLY A 1 118 ? 5.907 -3.377 1.331 1.00 98.81 118 GLY A C 1
ATOM 909 O O . GLY A 1 118 ? 5.135 -4.080 0.679 1.00 98.81 118 GLY A O 1
ATOM 910 N N . ILE A 1 119 ? 5.485 -2.654 2.377 1.00 98.75 119 ILE A N 1
ATOM 911 C CA . ILE A 1 119 ? 4.108 -2.671 2.903 1.00 98.75 119 ILE A CA 1
ATOM 912 C C . ILE A 1 119 ? 3.105 -2.168 1.841 1.00 98.75 119 ILE A C 1
ATOM 914 O O . ILE A 1 119 ? 2.216 -2.930 1.444 1.00 98.75 119 ILE A O 1
ATOM 918 N N . PRO A 1 120 ? 3.207 -0.920 1.338 1.00 98.88 120 PRO A N 1
ATOM 919 C CA . PRO A 1 120 ? 2.328 -0.438 0.271 1.00 98.88 120 PRO A CA 1
ATOM 920 C C . PRO A 1 120 ? 2.545 -1.144 -1.080 1.00 98.88 120 PRO A C 1
ATOM 922 O O . PRO A 1 120 ? 1.571 -1.310 -1.818 1.00 98.88 120 PRO A O 1
ATOM 925 N N . ASN A 1 121 ? 3.749 -1.650 -1.381 1.00 98.94 121 ASN A N 1
ATOM 926 C CA . ASN A 1 121 ? 3.983 -2.485 -2.566 1.00 98.94 121 ASN A CA 1
ATOM 927 C C . ASN A 1 121 ? 3.135 -3.764 -2.527 1.00 98.94 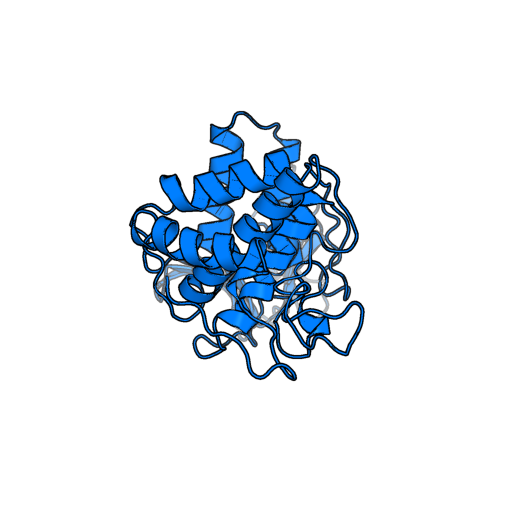121 ASN A C 1
ATOM 929 O O . ASN A 1 121 ? 2.466 -4.101 -3.510 1.00 98.94 121 ASN A O 1
ATOM 933 N N . LEU A 1 122 ? 3.096 -4.438 -1.374 1.00 98.88 122 LEU A N 1
ATOM 934 C CA . LEU A 1 122 ? 2.279 -5.630 -1.189 1.00 98.88 122 LEU A CA 1
ATOM 935 C C . LEU A 1 122 ? 0.780 -5.305 -1.208 1.00 98.88 122 LEU A C 1
ATOM 937 O O . LEU A 1 122 ? 0.007 -6.058 -1.803 1.00 98.88 122 LEU A O 1
ATOM 941 N N . ALA A 1 123 ? 0.356 -4.174 -0.635 1.00 98.88 123 ALA A N 1
ATOM 942 C CA . ALA A 1 123 ? -1.031 -3.718 -0.749 1.00 98.88 123 ALA A CA 1
ATOM 943 C C . ALA A 1 123 ? -1.434 -3.513 -2.221 1.00 98.88 123 ALA A C 1
ATOM 945 O O . ALA A 1 123 ? -2.490 -3.984 -2.647 1.00 98.88 123 ALA A O 1
ATOM 946 N N . PHE A 1 124 ? -0.585 -2.871 -3.029 1.00 98.94 124 PHE A N 1
ATOM 947 C CA . PHE A 1 124 ? -0.830 -2.707 -4.462 1.00 98.94 124 PHE A CA 1
ATOM 948 C C . PHE A 1 124 ? -0.908 -4.051 -5.197 1.00 98.94 124 PHE A C 1
ATOM 950 O O . PHE A 1 124 ? -1.847 -4.274 -5.968 1.00 98.94 124 PHE A O 1
ATOM 957 N N . TYR A 1 125 ? 0.030 -4.967 -4.933 1.00 98.88 125 TYR A N 1
ATOM 958 C CA . TYR A 1 125 ? 0.008 -6.314 -5.504 1.00 98.88 125 TYR A CA 1
ATOM 959 C C . TYR A 1 125 ? -1.293 -7.051 -5.167 1.00 98.88 125 TYR A C 1
ATOM 961 O O . TYR A 1 125 ? -1.964 -7.553 -6.071 1.00 98.88 125 TYR A O 1
ATOM 969 N N . LEU A 1 126 ? -1.692 -7.076 -3.892 1.00 98.88 126 LEU A N 1
ATOM 970 C CA . LEU A 1 126 ? -2.911 -7.750 -3.444 1.00 98.88 126 LEU A CA 1
ATOM 971 C C . LEU A 1 126 ? -4.166 -7.106 -4.035 1.00 98.88 126 LEU A C 1
ATOM 973 O O . LEU A 1 126 ? -5.073 -7.820 -4.456 1.00 98.88 126 LEU A O 1
ATOM 977 N N . LEU A 1 127 ? -4.227 -5.776 -4.136 1.00 98.94 127 LEU A N 1
ATOM 978 C CA . LEU A 1 127 ? -5.330 -5.098 -4.820 1.00 98.94 127 LEU A CA 1
ATOM 979 C C . LEU A 1 127 ? -5.397 -5.503 -6.298 1.00 98.94 127 LEU A C 1
ATOM 981 O O . LEU A 1 127 ? -6.473 -5.743 -6.845 1.00 98.94 127 LEU A O 1
ATOM 985 N N . SER A 1 128 ? -4.241 -5.584 -6.949 1.00 98.81 128 SER A N 1
ATOM 986 C CA . SER A 1 128 ? -4.116 -5.898 -8.365 1.00 98.81 128 SER A CA 1
ATOM 987 C C . SER A 1 128 ? -4.478 -7.354 -8.677 1.00 98.81 128 SER A C 1
ATOM 989 O O . SER A 1 128 ? -5.331 -7.608 -9.529 1.00 98.81 128 SER A O 1
ATOM 991 N N . GLN A 1 129 ? -3.859 -8.308 -7.983 1.00 98.62 129 GLN A N 1
ATOM 992 C CA . GLN A 1 129 ? -3.921 -9.741 -8.297 1.00 98.62 129 GLN A CA 1
ATOM 993 C C . GLN A 1 129 ? -4.874 -10.524 -7.391 1.00 98.62 129 GLN A C 1
ATOM 995 O O . GLN A 1 129 ? -5.350 -11.595 -7.764 1.00 98.62 129 GLN A O 1
ATOM 1000 N N . GLY A 1 130 ? -5.209 -9.978 -6.225 1.00 98.56 130 GLY A N 1
ATOM 1001 C CA . GLY A 1 130 ? -5.917 -10.697 -5.178 1.00 98.56 130 GLY A CA 1
ATOM 1002 C C . GLY A 1 130 ? -5.023 -11.687 -4.436 1.00 98.56 130 GLY A C 1
ATOM 1003 O O . GLY A 1 130 ? -3.809 -11.740 -4.626 1.00 98.56 130 GLY A O 1
ATOM 1004 N N . GLY A 1 131 ? -5.650 -12.491 -3.583 1.00 98.31 131 GLY A N 1
ATOM 1005 C CA . GLY A 1 131 ? -4.978 -13.492 -2.759 1.00 98.31 131 GLY A CA 1
ATOM 1006 C C . GLY A 1 131 ? -4.937 -13.102 -1.286 1.00 98.31 131 GLY A C 1
ATOM 1007 O O . GLY A 1 131 ? -5.742 -12.302 -0.819 1.00 98.31 131 GLY A O 1
ATOM 1008 N N . GLN A 1 132 ? -4.024 -13.714 -0.540 1.00 97.56 132 GLN A N 1
ATOM 1009 C CA . GLN A 1 132 ? -3.809 -13.452 0.883 1.00 97.56 132 GLN A CA 1
ATOM 1010 C C . GLN A 1 132 ? -2.374 -12.984 1.103 1.00 97.56 132 GLN A C 1
ATOM 1012 O O . GLN A 1 132 ? -1.517 -13.159 0.235 1.00 97.56 132 GLN A O 1
ATOM 1017 N N . HIS A 1 133 ? -2.107 -12.427 2.283 1.00 98.00 133 HIS A N 1
ATOM 1018 C CA . HIS A 1 133 ? -0.756 -12.056 2.680 1.00 98.00 133 HIS A CA 1
ATOM 1019 C C . HIS A 1 133 ? 0.203 -13.258 2.519 1.00 98.00 133 HIS A C 1
ATOM 1021 O O . HIS A 1 133 ? -0.075 -14.326 3.073 1.00 98.00 133 HIS A O 1
ATOM 1027 N N . PRO A 1 134 ? 1.351 -13.117 1.826 1.00 97.75 134 PRO A N 1
ATOM 1028 C CA . PRO A 1 134 ? 2.202 -14.241 1.422 1.00 97.75 134 PRO A CA 1
ATOM 1029 C C . PRO A 1 134 ? 2.737 -15.043 2.611 1.00 97.75 134 PRO A C 1
ATOM 1031 O O . PRO A 1 134 ? 3.029 -16.230 2.476 1.00 97.75 134 PRO A O 1
ATOM 1034 N N . ARG A 1 135 ? 2.872 -14.402 3.780 1.00 95.62 135 ARG A N 1
ATOM 1035 C CA . ARG A 1 135 ? 3.300 -15.033 5.042 1.00 95.62 135 ARG A CA 1
ATOM 1036 C C . ARG A 1 135 ? 2.192 -15.259 6.075 1.00 95.62 135 ARG A C 1
ATOM 1038 O O . ARG A 1 135 ? 2.493 -15.547 7.226 1.00 95.62 135 ARG A O 1
ATOM 1045 N N . GLY A 1 136 ? 0.921 -15.092 5.699 1.00 91.31 136 GLY A N 1
ATOM 1046 C CA . GLY A 1 136 ? -0.212 -15.336 6.602 1.00 91.31 136 GLY A CA 1
ATOM 1047 C C . GLY A 1 136 ? -0.271 -14.412 7.826 1.00 91.31 136 GLY A C 1
ATOM 1048 O O . GLY A 1 136 ? -0.842 -14.785 8.846 1.00 91.31 136 GLY A O 1
ATOM 1049 N N . ARG A 1 137 ? 0.322 -13.211 7.745 1.00 87.81 137 ARG A N 1
ATOM 1050 C CA . ARG A 1 137 ? 0.279 -12.187 8.809 1.00 87.81 137 ARG A CA 1
ATOM 1051 C C . ARG A 1 137 ? -1.133 -11.632 9.034 1.00 87.81 137 ARG A C 1
ATOM 1053 O O . ARG A 1 137 ? -1.422 -11.114 10.106 1.00 87.81 137 ARG A O 1
ATOM 1060 N N . SER A 1 138 ? -2.004 -11.780 8.039 1.00 88.31 138 SER A N 1
ATOM 1061 C CA . SER A 1 138 ? -3.448 -11.584 8.125 1.00 88.31 138 SER A CA 1
ATOM 1062 C C . SER A 1 138 ? -4.166 -12.734 7.411 1.00 88.31 138 SER A C 1
ATOM 1064 O O . SER A 1 138 ? -3.612 -13.362 6.507 1.00 88.31 138 SER A O 1
ATOM 1066 N N . SER A 1 139 ? -5.414 -12.999 7.803 1.00 87.31 139 SER A N 1
ATOM 1067 C CA . SER A 1 139 ? -6.311 -13.962 7.143 1.00 87.31 139 SER A CA 1
ATOM 1068 C C . SER A 1 139 ? -7.190 -13.321 6.060 1.00 87.31 139 SER A C 1
ATOM 1070 O O . SER A 1 139 ? -8.106 -13.956 5.537 1.00 87.31 139 SER A O 1
ATOM 1072 N N . ILE A 1 140 ? -6.945 -12.049 5.734 1.00 88.06 140 ILE A N 1
ATOM 1073 C CA . ILE A 1 140 ? -7.782 -11.273 4.821 1.00 88.06 140 ILE A CA 1
ATOM 1074 C C . ILE A 1 140 ? -7.517 -11.730 3.389 1.00 88.06 140 ILE A C 1
ATOM 1076 O O . ILE A 1 140 ? -6.400 -11.629 2.881 1.00 88.06 140 ILE A O 1
ATOM 1080 N N . ALA A 1 141 ? -8.568 -12.218 2.732 1.00 94.44 141 ALA A N 1
ATOM 1081 C CA . ALA A 1 141 ? -8.550 -12.541 1.315 1.00 94.44 141 ALA A CA 1
ATOM 1082 C C . ALA A 1 141 ? -8.971 -11.318 0.495 1.00 94.44 141 ALA A C 1
ATOM 1084 O O . ALA A 1 141 ? -10.095 -10.826 0.609 1.00 94.44 141 ALA A O 1
ATOM 1085 N N . VAL A 1 142 ? -8.069 -10.846 -0.357 1.00 98.38 142 VAL A N 1
ATOM 1086 C CA . VAL A 1 142 ? -8.293 -9.717 -1.254 1.00 98.38 142 VAL A CA 1
ATOM 1087 C C . VAL A 1 142 ? -8.779 -10.239 -2.598 1.00 98.38 142 VAL A C 1
ATOM 1089 O O . VAL A 1 142 ? -8.185 -11.137 -3.198 1.00 98.38 142 VAL A O 1
ATOM 1092 N N . ARG A 1 143 ? -9.868 -9.661 -3.103 1.00 98.44 143 ARG A N 1
ATOM 1093 C CA . ARG A 1 143 ? -10.317 -9.897 -4.475 1.00 98.44 143 ARG A CA 1
ATOM 1094 C C . ARG A 1 143 ? -9.578 -8.942 -5.409 1.00 98.44 143 ARG A C 1
ATOM 1096 O O . ARG A 1 143 ? -9.776 -7.732 -5.310 1.00 98.44 143 ARG A O 1
ATOM 1103 N N . GLY A 1 144 ? -8.794 -9.485 -6.337 1.00 98.69 144 GLY A N 1
ATOM 1104 C CA . GLY A 1 144 ? -8.063 -8.690 -7.3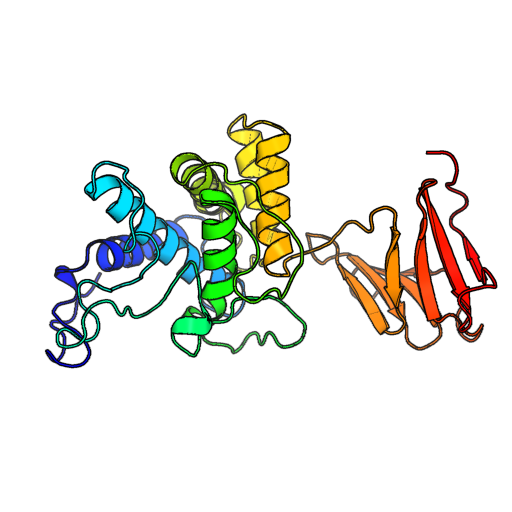21 1.00 98.69 144 GLY A CA 1
ATOM 1105 C C . GLY A 1 144 ? -8.995 -7.887 -8.230 1.00 98.69 144 GLY A C 1
ATOM 1106 O O . GLY A 1 144 ? -10.019 -8.398 -8.693 1.00 98.69 144 GLY A O 1
ATOM 1107 N N . ILE A 1 145 ? -8.637 -6.628 -8.489 1.00 98.81 145 ILE A N 1
ATOM 1108 C CA . ILE A 1 145 ? -9.355 -5.736 -9.416 1.00 98.81 145 ILE A CA 1
ATOM 1109 C C . ILE A 1 145 ? -8.613 -5.540 -10.746 1.00 98.81 145 ILE A C 1
ATOM 1111 O O . ILE A 1 145 ? -9.123 -4.869 -11.644 1.00 98.81 145 ILE A O 1
ATOM 1115 N N . GLY A 1 146 ? -7.429 -6.142 -10.886 1.00 98.75 146 GLY A N 1
ATOM 1116 C CA . GLY A 1 146 ? -6.541 -6.003 -12.034 1.00 98.75 146 GLY A CA 1
ATOM 1117 C C . GLY A 1 146 ? -5.619 -4.786 -11.931 1.00 98.75 146 GLY A C 1
ATOM 1118 O O . GLY A 1 146 ? -5.999 -3.727 -11.425 1.00 98.75 146 GLY A O 1
ATOM 1119 N N . ILE A 1 147 ? -4.404 -4.926 -12.472 1.00 98.69 147 ILE A N 1
ATOM 1120 C CA . ILE A 1 147 ? -3.343 -3.908 -12.387 1.00 98.69 147 ILE A CA 1
ATOM 1121 C C . ILE A 1 147 ? -3.754 -2.564 -12.992 1.00 98.69 147 ILE A C 1
ATOM 1123 O O . ILE A 1 147 ? -3.438 -1.528 -12.421 1.00 98.69 147 ILE A O 1
ATOM 1127 N N . ALA A 1 148 ? -4.535 -2.560 -14.077 1.00 98.62 148 ALA A N 1
ATOM 1128 C CA . ALA A 1 148 ? -5.011 -1.329 -14.706 1.00 98.62 148 ALA A CA 1
ATOM 1129 C C . ALA A 1 148 ? -5.853 -0.476 -13.742 1.00 98.62 148 ALA A C 1
ATOM 1131 O O . ALA A 1 148 ? -5.637 0.729 -13.623 1.00 98.62 148 ALA A O 1
ATOM 1132 N N . LYS A 1 149 ? -6.797 -1.108 -13.030 1.00 98.81 149 LYS A N 1
ATOM 1133 C CA . LYS A 1 149 ? -7.646 -0.413 -12.059 1.00 98.81 149 LYS A CA 1
ATOM 1134 C C . LYS A 1 149 ? -6.860 -0.002 -10.815 1.00 98.81 149 LYS A C 1
ATOM 1136 O O . LYS A 1 149 ? -6.974 1.134 -10.360 1.00 98.81 149 LYS A O 1
ATOM 1141 N N . ALA A 1 150 ? -6.033 -0.907 -10.291 1.00 98.88 150 ALA A N 1
ATOM 1142 C CA . ALA A 1 150 ? -5.179 -0.622 -9.140 1.00 98.88 150 ALA A CA 1
ATOM 1143 C C . ALA A 1 150 ? -4.239 0.568 -9.414 1.00 98.88 150 ALA A C 1
ATOM 1145 O O . ALA A 1 150 ? -4.114 1.463 -8.579 1.00 98.88 150 ALA A O 1
ATOM 1146 N N . ALA A 1 151 ? -3.642 0.633 -10.610 1.00 98.81 151 ALA A N 1
ATOM 1147 C CA . ALA A 1 151 ? -2.760 1.723 -11.021 1.00 98.81 151 ALA A CA 1
ATOM 1148 C C . ALA A 1 151 ? -3.492 3.070 -11.074 1.00 98.81 151 ALA A C 1
ATOM 1150 O O . ALA A 1 151 ? -2.977 4.062 -10.568 1.00 98.81 151 ALA A O 1
ATOM 1151 N N . GLN A 1 152 ? -4.715 3.115 -11.620 1.00 98.88 152 GLN A N 1
ATOM 1152 C CA . GLN A 1 152 ? -5.526 4.341 -11.631 1.00 98.88 152 GLN A CA 1
ATOM 1153 C C . GLN A 1 152 ? -5.836 4.835 -10.211 1.00 98.88 152 GLN A C 1
ATOM 1155 O O . GLN A 1 152 ? -5.765 6.039 -9.955 1.00 98.88 152 GLN A O 1
ATOM 1160 N N . VAL A 1 153 ? -6.133 3.917 -9.287 1.00 98.94 153 VAL A N 1
ATOM 1161 C CA . VAL A 1 153 ? -6.405 4.225 -7.876 1.00 98.94 153 VAL A CA 1
ATOM 1162 C C . VAL A 1 153 ? -5.186 4.842 -7.192 1.00 98.94 153 VAL A C 1
ATOM 1164 O O . VAL A 1 153 ? -5.289 5.940 -6.647 1.00 98.94 153 VAL A O 1
ATOM 1167 N N . PHE A 1 154 ? -4.026 4.185 -7.261 1.00 98.88 154 PHE A N 1
ATOM 1168 C CA . PHE A 1 154 ? -2.800 4.680 -6.624 1.00 98.88 154 PHE A CA 1
ATOM 1169 C C . PHE A 1 154 ? -2.285 5.966 -7.281 1.00 98.88 154 PHE A C 1
ATOM 1171 O O . PHE A 1 154 ? -1.938 6.916 -6.580 1.00 98.88 154 PHE A O 1
ATOM 1178 N N . HIS A 1 155 ? -2.335 6.061 -8.614 1.00 98.75 155 HIS A N 1
ATOM 1179 C CA . HIS A 1 155 ? -1.965 7.280 -9.331 1.00 98.75 155 HIS A CA 1
ATOM 1180 C C . HIS A 1 155 ? -2.849 8.466 -8.924 1.00 98.75 155 HIS A C 1
ATOM 1182 O O . HIS A 1 155 ? -2.340 9.549 -8.636 1.00 98.75 155 HIS A O 1
ATOM 1188 N N . ARG A 1 156 ? -4.177 8.289 -8.864 1.00 98.75 156 ARG A N 1
ATOM 1189 C CA . ARG A 1 156 ? -5.094 9.359 -8.440 1.00 98.75 156 ARG A CA 1
ATOM 1190 C C . ARG A 1 156 ? -4.913 9.716 -6.964 1.00 98.75 156 ARG A C 1
ATOM 1192 O O . ARG A 1 156 ? -4.970 10.899 -6.626 1.00 98.75 156 ARG A O 1
ATOM 1199 N N . ALA A 1 157 ? -4.662 8.733 -6.100 1.00 98.69 157 ALA A N 1
ATOM 1200 C CA . ALA A 1 157 ? -4.336 8.990 -4.703 1.00 98.69 157 ALA A CA 1
ATOM 1201 C C . ALA A 1 157 ? -3.091 9.887 -4.586 1.00 98.69 157 ALA A C 1
ATOM 1203 O O . ALA A 1 157 ? -3.166 10.933 -3.945 1.00 98.69 157 ALA A O 1
ATOM 1204 N N . ASN A 1 158 ? -1.999 9.546 -5.280 1.00 98.69 158 ASN A N 1
ATOM 1205 C CA . ASN A 1 158 ? -0.749 10.312 -5.258 1.00 98.69 158 ASN A CA 1
ATOM 1206 C C . ASN A 1 158 ? -0.900 11.722 -5.857 1.00 98.69 158 ASN A C 1
ATOM 1208 O O . ASN A 1 158 ? -0.422 12.701 -5.296 1.00 98.69 158 ASN A O 1
ATOM 1212 N N . THR A 1 159 ? -1.595 11.844 -6.990 1.00 98.50 159 THR A N 1
ATOM 1213 C CA . THR A 1 159 ? -1.593 13.090 -7.776 1.00 98.50 159 THR A CA 1
ATOM 1214 C C . THR A 1 159 ? -2.706 14.074 -7.420 1.00 98.50 159 THR A C 1
ATOM 1216 O O . THR A 1 159 ? -2.566 15.268 -7.679 1.00 98.50 159 THR A O 1
ATOM 1219 N N . VAL A 1 160 ? -3.811 13.599 -6.835 1.00 98.12 160 VAL A N 1
ATOM 1220 C CA . VAL A 1 160 ? -5.010 14.417 -6.583 1.00 98.12 160 VAL A CA 1
ATOM 1221 C C . VAL A 1 160 ? -5.374 14.452 -5.105 1.00 98.12 160 VAL A C 1
ATOM 1223 O O . VAL A 1 160 ? -5.601 15.527 -4.559 1.00 98.12 160 VAL A O 1
ATOM 1226 N N . LEU A 1 161 ? -5.453 13.294 -4.448 1.00 96.25 161 LEU A N 1
ATOM 1227 C CA . LEU A 1 161 ? -6.044 13.207 -3.104 1.00 96.25 161 LEU A CA 1
ATOM 1228 C C . LEU A 1 161 ? -5.036 13.417 -1.977 1.00 96.25 161 LEU A C 1
ATOM 1230 O O . LEU A 1 161 ? -5.408 13.861 -0.894 1.00 96.25 161 LEU A O 1
ATOM 1234 N N . LEU A 1 162 ? -3.760 13.159 -2.247 1.00 95.31 162 LEU A N 1
ATOM 1235 C CA . LEU A 1 162 ? -2.650 13.484 -1.359 1.00 95.31 162 LEU A CA 1
ATOM 1236 C C . LEU A 1 162 ? -1.937 14.780 -1.761 1.00 95.31 162 LEU A C 1
ATOM 1238 O O . LEU A 1 162 ? -0.886 15.061 -1.199 1.00 95.31 162 LEU A O 1
ATOM 1242 N N . LEU A 1 163 ? -2.476 15.568 -2.701 1.00 96.25 163 LEU A N 1
ATOM 1243 C CA . LEU A 1 163 ? -1.847 16.791 -3.216 1.00 96.25 163 LEU A CA 1
ATOM 1244 C C . LEU A 1 163 ? -1.377 17.714 -2.075 1.00 96.25 163 LEU A C 1
ATOM 1246 O O . LEU A 1 163 ? -2.180 18.174 -1.263 1.00 96.25 163 LEU A O 1
ATOM 1250 N N . GLY A 1 164 ? -0.067 17.974 -2.011 1.00 90.94 164 GLY A N 1
ATOM 1251 C CA . GLY A 1 164 ? 0.570 18.787 -0.969 1.00 90.94 164 GLY A CA 1
ATOM 1252 C C . GLY A 1 164 ? 0.572 18.192 0.448 1.00 90.94 164 GLY A C 1
ATOM 1253 O O . GLY A 1 164 ? 1.020 18.858 1.385 1.00 90.94 164 GLY A O 1
ATOM 1254 N N . LYS A 1 165 ? 0.094 16.959 0.646 1.00 90.69 165 LYS A N 1
ATOM 1255 C CA . LYS A 1 165 ? 0.064 16.275 1.945 1.00 90.69 165 LYS A CA 1
ATOM 1256 C C . LYS A 1 165 ? 1.405 15.597 2.229 1.00 90.69 165 LYS A C 1
ATOM 1258 O O . LYS A 1 165 ? 1.516 14.375 2.262 1.00 90.69 165 LYS A O 1
ATOM 1263 N N . THR A 1 166 ? 2.419 16.415 2.492 1.00 93.69 166 THR A N 1
ATOM 1264 C CA . THR A 1 166 ? 3.816 15.971 2.639 1.00 93.69 166 THR A CA 1
ATOM 1265 C C . THR A 1 166 ? 4.033 14.927 3.740 1.00 93.69 166 THR A C 1
ATOM 1267 O O . THR A 1 166 ? 4.896 14.069 3.612 1.00 93.69 166 THR A O 1
ATOM 1270 N N . MET A 1 167 ? 3.230 14.957 4.806 1.00 89.69 167 MET A N 1
ATOM 1271 C CA . MET A 1 167 ? 3.315 14.034 5.946 1.00 89.69 167 MET A CA 1
ATOM 1272 C C . MET A 1 167 ? 2.230 12.945 5.918 1.00 89.69 167 MET A C 1
ATOM 1274 O O . MET A 1 167 ? 1.751 12.537 6.976 1.00 89.69 167 MET A O 1
ATOM 1278 N N . ALA A 1 168 ? 1.779 12.514 4.735 1.00 87.88 168 ALA A N 1
ATOM 1279 C CA . ALA A 1 168 ? 0.761 11.469 4.638 1.00 87.88 168 ALA A CA 1
ATOM 1280 C C . ALA A 1 168 ? 1.228 10.163 5.299 1.00 87.88 168 ALA A C 1
ATOM 1282 O O . ALA A 1 168 ? 2.337 9.684 5.072 1.00 87.88 168 ALA A O 1
ATOM 1283 N N . THR A 1 169 ? 0.349 9.583 6.105 1.00 91.44 169 THR A N 1
ATOM 1284 C CA . THR A 1 169 ? 0.529 8.266 6.723 1.00 91.44 169 THR A CA 1
ATOM 1285 C C . THR A 1 169 ? -0.003 7.160 5.812 1.00 91.44 169 THR A C 1
ATOM 1287 O O . THR A 1 169 ? -0.760 7.420 4.873 1.00 91.44 169 THR A O 1
ATOM 1290 N N . PHE A 1 170 ? 0.296 5.896 6.112 1.00 93.81 170 PHE A N 1
ATOM 1291 C CA . PHE A 1 170 ? -0.328 4.762 5.420 1.00 93.81 170 PHE A CA 1
ATOM 1292 C C . PHE A 1 170 ? -1.854 4.769 5.548 1.00 93.81 170 PHE A C 1
ATOM 1294 O O . PHE A 1 170 ? -2.565 4.404 4.615 1.00 93.81 170 PHE A O 1
ATOM 1301 N N . ALA A 1 171 ? -2.376 5.242 6.680 1.00 84.69 171 ALA A N 1
ATOM 1302 C CA . ALA A 1 171 ? -3.814 5.348 6.890 1.00 84.69 171 ALA A CA 1
ATOM 1303 C C . ALA A 1 171 ? -4.438 6.456 6.013 1.00 84.69 171 ALA A C 1
ATOM 1305 O O . ALA A 1 171 ? -5.517 6.262 5.449 1.00 84.69 171 ALA A O 1
ATOM 1306 N N . ASP A 1 172 ? -3.716 7.561 5.788 1.00 87.12 172 ASP A N 1
ATOM 1307 C CA . ASP A 1 172 ? -4.111 8.573 4.802 1.00 87.12 172 ASP A CA 1
ATOM 1308 C C . ASP A 1 172 ? -4.095 8.018 3.373 1.00 87.12 172 ASP A C 1
ATOM 1310 O O . ASP A 1 172 ? -5.013 8.290 2.603 1.00 87.12 172 ASP A O 1
ATOM 1314 N N . ALA A 1 173 ? -3.081 7.224 3.012 1.00 96.62 173 ALA A N 1
ATOM 1315 C CA . ALA A 1 173 ? -2.994 6.590 1.697 1.00 96.62 173 ALA A CA 1
ATOM 1316 C C . ALA A 1 173 ? -4.123 5.574 1.464 1.00 96.62 173 ALA A C 1
ATOM 1318 O O . ALA A 1 173 ? -4.703 5.535 0.376 1.00 96.62 173 ALA A O 1
ATOM 1319 N N . LYS A 1 174 ? -4.508 4.808 2.493 1.00 94.38 174 LYS A N 1
ATOM 1320 C CA . LYS A 1 174 ? -5.702 3.953 2.465 1.00 94.38 174 LYS A CA 1
ATOM 1321 C C . LYS A 1 174 ? -6.963 4.758 2.147 1.00 94.38 174 LYS A C 1
ATOM 1323 O O . LYS A 1 174 ? -7.654 4.437 1.186 1.00 94.38 174 LYS A O 1
ATOM 1328 N N . LEU A 1 175 ? -7.229 5.839 2.882 1.00 86.94 175 LEU A N 1
ATOM 1329 C CA . LEU A 1 175 ? -8.394 6.695 2.617 1.00 86.94 175 LEU A CA 1
ATOM 1330 C C . LEU A 1 175 ? -8.354 7.318 1.220 1.00 86.94 175 LEU A C 1
ATOM 1332 O O . LEU A 1 175 ? -9.360 7.341 0.515 1.00 86.94 175 LEU A O 1
ATOM 1336 N N . ALA A 1 176 ? -7.187 7.813 0.809 1.00 94.88 176 ALA A N 1
ATOM 1337 C CA . ALA A 1 176 ? -7.009 8.417 -0.502 1.00 94.88 176 ALA A CA 1
ATOM 1338 C C . ALA A 1 176 ? -7.252 7.397 -1.622 1.00 94.88 176 ALA A C 1
ATOM 1340 O O . ALA A 1 176 ? -7.879 7.719 -2.622 1.00 94.88 176 ALA A O 1
ATOM 1341 N N . THR A 1 177 ? -6.807 6.153 -1.469 1.00 98.62 177 THR A N 1
ATOM 1342 C CA . THR A 1 177 ? -7.056 5.108 -2.472 1.00 98.62 177 THR A CA 1
ATOM 1343 C C . THR A 1 177 ? -8.521 4.652 -2.492 1.00 98.62 177 THR A C 1
ATOM 1345 O O . THR A 1 177 ? -9.070 4.438 -3.573 1.00 98.62 177 THR A O 1
ATOM 1348 N N . GLU A 1 178 ? -9.202 4.587 -1.345 1.00 94.38 178 GLU A N 1
ATOM 1349 C CA . GLU A 1 178 ? -10.652 4.327 -1.270 1.00 94.38 178 GLU A CA 1
ATOM 1350 C C . GLU A 1 178 ? -11.449 5.430 -1.990 1.00 94.38 178 GLU A C 1
ATOM 1352 O O . GLU A 1 178 ? -12.253 5.149 -2.883 1.00 94.38 178 GLU A O 1
ATOM 1357 N N . GLN A 1 179 ? -11.155 6.696 -1.680 1.00 85.69 179 GLN A N 1
ATOM 1358 C CA . GLN A 1 179 ? -11.783 7.849 -2.323 1.00 85.69 179 GLN A CA 1
ATOM 1359 C C . GLN A 1 179 ? -11.413 7.954 -3.814 1.00 85.69 179 GLN A C 1
ATOM 1361 O O . GLN A 1 179 ? -12.231 8.384 -4.629 1.00 85.69 179 GLN A O 1
ATOM 1366 N N . ALA A 1 180 ? -10.203 7.550 -4.211 1.00 98.62 180 ALA A N 1
ATOM 1367 C CA . ALA A 1 180 ? -9.817 7.495 -5.617 1.00 98.62 180 ALA A CA 1
ATOM 1368 C C . ALA A 1 180 ? -10.687 6.500 -6.387 1.00 98.62 180 ALA A C 1
ATOM 1370 O O . ALA A 1 180 ? -11.187 6.848 -7.455 1.00 98.62 180 ALA A O 1
ATOM 1371 N N . ALA A 1 181 ? -10.893 5.295 -5.848 1.00 98.25 181 ALA A N 1
ATOM 1372 C CA . ALA A 1 181 ? -11.747 4.282 -6.465 1.00 98.25 181 ALA A CA 1
ATOM 1373 C C . ALA A 1 181 ? -13.198 4.772 -6.612 1.00 98.25 181 ALA A C 1
ATOM 1375 O O . ALA A 1 181 ? -13.797 4.599 -7.674 1.00 98.25 181 ALA A O 1
ATOM 1376 N N . GLU A 1 182 ? -13.734 5.457 -5.598 1.00 92.00 182 GLU A N 1
ATOM 1377 C CA . GLU A 1 182 ? -15.054 6.094 -5.669 1.00 92.00 182 GLU A CA 1
ATOM 1378 C C . GLU A 1 182 ? -15.120 7.153 -6.783 1.00 92.00 182 GLU A C 1
ATOM 1380 O O . GLU A 1 182 ? -15.998 7.101 -7.645 1.00 92.00 182 GLU A O 1
ATOM 1385 N N . GLN A 1 183 ? -14.156 8.078 -6.835 1.00 97.00 183 GLN A N 1
ATOM 1386 C CA . GLN A 1 183 ? -14.118 9.142 -7.849 1.00 97.00 183 GLN A CA 1
ATOM 1387 C C . GLN A 1 183 ? -13.889 8.625 -9.276 1.00 97.00 183 GLN A C 1
ATOM 1389 O O . GLN A 1 183 ? -14.257 9.298 -10.239 1.00 97.00 183 GLN A O 1
ATOM 1394 N N . LEU A 1 184 ? -13.281 7.447 -9.422 1.00 98.50 184 LEU A N 1
ATOM 1395 C CA . LEU A 1 184 ? -13.114 6.749 -10.698 1.00 98.50 184 LEU A CA 1
ATOM 1396 C C . LEU A 1 184 ? -14.372 5.963 -11.112 1.00 98.50 184 LEU A C 1
ATOM 1398 O O . LEU A 1 184 ? -14.383 5.353 -12.181 1.00 98.50 184 LEU A O 1
ATOM 1402 N N . GLY A 1 185 ? -15.431 5.978 -10.295 1.00 97.69 185 GLY A N 1
ATOM 1403 C CA . GLY A 1 185 ? -16.692 5.294 -10.573 1.00 97.69 185 GLY A CA 1
ATOM 1404 C C . GLY A 1 185 ? -16.602 3.775 -10.434 1.00 97.69 185 GLY A C 1
ATOM 1405 O O . GLY A 1 185 ? -17.324 3.050 -11.120 1.00 97.69 185 GLY A O 1
ATOM 1406 N N . TYR A 1 186 ? -15.689 3.269 -9.601 1.00 98.31 186 TYR A N 1
ATOM 1407 C CA . TYR A 1 186 ? -15.560 1.832 -9.381 1.00 98.31 186 TYR A CA 1
ATOM 1408 C C . TYR A 1 186 ? -16.698 1.292 -8.514 1.00 98.31 186 TYR A C 1
ATOM 1410 O O . TYR A 1 186 ? -17.354 2.016 -7.767 1.00 98.31 186 TYR A O 1
ATOM 1418 N N . SER A 1 187 ? -16.950 -0.013 -8.631 1.00 97.00 187 SER A N 1
ATOM 1419 C CA . SER A 1 187 ? -18.024 -0.666 -7.883 1.00 97.00 187 SER A CA 1
ATOM 1420 C C . SER A 1 187 ? -17.749 -0.667 -6.375 1.00 97.00 187 SER A C 1
ATOM 1422 O O . SER A 1 187 ? -16.595 -0.672 -5.947 1.00 97.00 187 SER A O 1
ATOM 1424 N N . ALA A 1 188 ? -18.801 -0.776 -5.559 1.00 88.19 188 ALA A N 1
ATOM 1425 C CA . ALA A 1 188 ? -18.658 -0.943 -4.109 1.00 88.19 188 ALA A CA 1
ATOM 1426 C C . ALA A 1 188 ? -17.765 -2.145 -3.741 1.00 88.19 188 ALA A C 1
ATOM 1428 O O . ALA A 1 188 ? -16.991 -2.080 -2.791 1.00 88.19 188 ALA A O 1
ATOM 1429 N N . ALA A 1 189 ? -17.814 -3.221 -4.535 1.00 90.50 189 ALA A N 1
ATOM 1430 C CA . ALA A 1 189 ? -16.937 -4.372 -4.356 1.00 90.50 189 ALA A CA 1
ATOM 1431 C C . ALA A 1 189 ? -15.463 -4.037 -4.640 1.00 90.50 189 ALA A C 1
ATOM 1433 O O . ALA A 1 189 ? -14.582 -4.588 -3.985 1.00 90.50 189 ALA A O 1
ATOM 1434 N N . ASP A 1 190 ? -15.166 -3.188 -5.631 1.00 96.31 190 ASP A N 1
ATOM 1435 C CA . ASP A 1 190 ? -13.793 -2.757 -5.942 1.00 96.31 190 ASP A CA 1
ATOM 1436 C C . ASP A 1 190 ? -13.248 -1.841 -4.843 1.00 96.31 190 ASP A C 1
ATOM 1438 O O . ASP A 1 190 ? -12.108 -2.018 -4.427 1.00 96.31 190 ASP A O 1
ATOM 1442 N N . ILE A 1 191 ? -14.074 -0.934 -4.310 1.00 90.50 191 ILE A N 1
ATOM 1443 C CA . ILE A 1 191 ? -13.713 -0.095 -3.157 1.00 90.50 191 ILE A CA 1
ATOM 1444 C C . ILE A 1 191 ? -13.430 -0.976 -1.929 1.00 90.50 191 ILE A C 1
ATOM 1446 O O . ILE A 1 191 ? -12.404 -0.806 -1.276 1.00 90.50 191 ILE A O 1
ATOM 1450 N N . ALA A 1 192 ? -14.267 -1.988 -1.669 1.00 84.38 192 ALA A N 1
ATOM 1451 C CA . ALA A 1 192 ? -14.023 -2.954 -0.597 1.00 84.38 192 ALA A CA 1
ATOM 1452 C C . ALA A 1 192 ? -12.711 -3.741 -0.792 1.00 84.38 192 ALA A C 1
ATOM 1454 O O . ALA A 1 192 ? -12.024 -4.030 0.187 1.00 84.38 192 ALA A O 1
ATOM 1455 N N . SER A 1 193 ? -12.317 -4.045 -2.036 1.00 97.75 193 SER A N 1
ATOM 1456 C CA . SER A 1 193 ? -11.005 -4.642 -2.325 1.00 97.75 193 SER A CA 1
ATOM 1457 C C . SER A 1 193 ? -9.843 -3.701 -1.993 1.00 97.75 193 SER A C 1
ATOM 1459 O O . SER A 1 193 ? -8.818 -4.181 -1.514 1.00 97.75 193 SER A O 1
ATOM 1461 N N . VAL A 1 194 ? -9.984 -2.383 -2.199 1.00 97.81 194 VAL A N 1
ATOM 1462 C CA . VAL A 1 194 ? -8.971 -1.393 -1.776 1.00 97.81 194 VAL A CA 1
ATOM 1463 C C . VAL A 1 194 ? -8.800 -1.428 -0.259 1.00 97.81 194 VAL A C 1
ATOM 1465 O O . VAL A 1 194 ? -7.678 -1.560 0.229 1.00 97.81 194 VAL A O 1
ATOM 1468 N N . THR A 1 195 ? -9.909 -1.389 0.485 1.00 92.50 195 THR A N 1
ATOM 1469 C CA . THR A 1 195 ? -9.893 -1.513 1.949 1.00 92.50 195 THR A CA 1
ATOM 1470 C C . THR A 1 195 ? -9.220 -2.814 2.390 1.00 92.50 195 THR A C 1
ATOM 1472 O O . THR A 1 195 ? -8.322 -2.785 3.232 1.00 92.50 195 THR A O 1
ATOM 1475 N N . ALA A 1 196 ? -9.613 -3.946 1.796 1.00 93.38 196 ALA A N 1
ATOM 1476 C CA . ALA A 1 196 ? -9.072 -5.259 2.129 1.00 93.38 196 ALA A CA 1
ATOM 1477 C C . ALA A 1 196 ? -7.563 -5.358 1.857 1.00 93.38 196 ALA A C 1
ATOM 1479 O O . ALA A 1 196 ? -6.846 -5.958 2.651 1.00 93.38 196 ALA A O 1
ATOM 1480 N N . ALA A 1 197 ? -7.064 -4.749 0.778 1.00 98.50 197 ALA A N 1
ATOM 1481 C CA . ALA A 1 197 ? -5.645 -4.766 0.430 1.00 98.50 197 ALA A CA 1
ATOM 1482 C C . ALA A 1 197 ? -4.764 -4.059 1.469 1.00 98.50 197 ALA A C 1
ATOM 1484 O O . ALA A 1 197 ? -3.750 -4.612 1.892 1.00 98.50 197 ALA A O 1
ATOM 1485 N N . TRP A 1 198 ? -5.176 -2.877 1.936 1.00 97.50 198 TRP A N 1
ATOM 1486 C CA . TRP A 1 198 ? -4.472 -2.170 3.011 1.00 97.50 198 TRP A CA 1
ATOM 1487 C C . TRP A 1 198 ? -4.575 -2.903 4.351 1.00 97.50 198 TRP A C 1
ATOM 1489 O O . TRP A 1 198 ? -3.586 -3.027 5.073 1.00 97.50 198 TRP A O 1
ATOM 1499 N N . GLN A 1 199 ? -5.747 -3.455 4.667 1.00 91.25 199 GLN A N 1
ATOM 1500 C CA . GLN A 1 199 ? -5.933 -4.239 5.887 1.00 91.25 199 GLN A CA 1
ATOM 1501 C C . GLN A 1 199 ? -5.097 -5.519 5.892 1.00 91.25 199 GLN A C 1
ATOM 1503 O O . GLN A 1 199 ? -4.569 -5.900 6.937 1.00 91.25 199 GLN A O 1
ATOM 1508 N N . ALA A 1 200 ? -4.935 -6.166 4.736 1.00 95.00 200 ALA A N 1
ATOM 1509 C CA . ALA A 1 200 ? -4.142 -7.380 4.612 1.00 95.00 200 ALA A CA 1
ATOM 1510 C C . ALA A 1 200 ? -2.666 -7.163 4.990 1.00 95.00 200 ALA A C 1
ATOM 1512 O O . ALA A 1 200 ? -2.026 -8.109 5.453 1.00 95.00 200 ALA A O 1
ATOM 1513 N N . VAL A 1 201 ? -2.162 -5.931 4.860 1.00 96.62 201 VAL A N 1
ATOM 1514 C CA . VAL A 1 201 ? -0.805 -5.513 5.253 1.00 96.62 201 VAL A CA 1
ATOM 1515 C C . VAL A 1 201 ? -0.774 -4.729 6.574 1.00 96.62 201 VAL A C 1
ATOM 1517 O O . VAL A 1 201 ? 0.175 -4.001 6.847 1.00 96.62 201 VAL A O 1
ATOM 1520 N N . GLY A 1 202 ? -1.813 -4.840 7.408 1.00 90.12 202 GLY A N 1
ATOM 1521 C CA . GLY A 1 202 ? -1.848 -4.245 8.752 1.00 90.12 202 GLY A CA 1
ATOM 1522 C C . GLY A 1 202 ? -2.234 -2.764 8.802 1.00 90.12 202 GLY A C 1
ATOM 1523 O O . GLY A 1 202 ? -2.314 -2.173 9.881 1.00 90.12 202 GLY A O 1
ATOM 1524 N N . VAL A 1 203 ? -2.546 -2.145 7.661 1.00 88.75 203 VAL A N 1
ATOM 1525 C CA . VAL A 1 203 ? -2.973 -0.745 7.600 1.00 88.75 203 VAL A CA 1
ATOM 1526 C C . VAL A 1 203 ? -4.485 -0.663 7.825 1.00 88.75 203 VAL A C 1
ATOM 1528 O O . VAL A 1 203 ? -5.295 -0.639 6.902 1.00 88.75 203 VAL A O 1
ATOM 1531 N N . GLY A 1 204 ? -4.844 -0.612 9.110 1.00 72.25 204 GLY A N 1
ATOM 1532 C CA . GLY A 1 204 ? -6.135 -0.164 9.630 1.00 72.25 204 GLY A CA 1
ATOM 1533 C C . GLY A 1 204 ? -7.321 -1.125 9.478 1.00 72.25 204 GLY A C 1
ATOM 1534 O O . GLY A 1 204 ? -8.111 -0.976 8.543 1.00 72.25 204 GLY A O 1
ATOM 1535 N N . PRO A 1 205 ? -7.600 -1.974 10.481 1.00 60.91 205 PRO A N 1
ATOM 1536 C CA . PRO A 1 205 ? -8.971 -2.265 10.872 1.00 60.91 205 PRO A CA 1
ATOM 1537 C C . PRO A 1 205 ? -9.489 -1.083 11.709 1.00 60.91 205 PRO A C 1
ATOM 1539 O O . PRO A 1 205 ? -9.325 -1.022 12.922 1.00 60.91 205 PRO A O 1
ATOM 1542 N N . SER A 1 206 ? -10.090 -0.092 11.056 1.00 65.25 206 SER A N 1
ATOM 1543 C CA . SER A 1 206 ? -10.825 1.002 11.718 1.00 65.25 206 SER A CA 1
ATOM 1544 C C . SER A 1 206 ? -12.297 0.652 11.965 1.00 65.25 206 SER A C 1
ATOM 1546 O O . SER A 1 206 ? -13.097 1.511 12.326 1.00 65.25 206 SER A O 1
ATOM 1548 N N . ILE A 1 207 ? -12.648 -0.619 11.773 1.00 69.69 207 ILE A N 1
ATOM 1549 C CA . ILE A 1 207 ? -13.976 -1.181 11.989 1.00 69.69 207 ILE A CA 1
ATOM 1550 C C . ILE A 1 207 ? -13.797 -2.448 12.818 1.00 69.69 207 ILE A C 1
ATOM 1552 O O . ILE A 1 207 ? -13.012 -3.317 12.445 1.00 69.69 207 ILE A O 1
ATOM 1556 N N . LEU A 1 208 ? -14.515 -2.524 13.937 1.00 77.38 208 LEU A N 1
ATOM 1557 C CA . LEU A 1 208 ? -14.663 -3.738 14.723 1.00 77.38 208 LEU A CA 1
ATOM 1558 C C . LEU A 1 208 ? -15.942 -4.398 14.219 1.00 77.38 208 LEU A C 1
ATOM 1560 O O . LEU A 1 208 ? -17.031 -3.916 14.526 1.00 77.38 208 LEU A O 1
ATOM 1564 N N . VAL A 1 209 ? -15.821 -5.408 13.359 1.00 73.12 209 VAL A N 1
ATOM 1565 C CA . VAL A 1 209 ? -17.006 -6.108 12.835 1.00 73.12 209 VAL A CA 1
ATOM 1566 C C . VAL A 1 209 ? -17.495 -7.162 13.826 1.00 73.12 209 VAL A C 1
ATOM 1568 O O . VAL A 1 209 ? -16.757 -7.563 14.725 1.00 73.12 209 VAL A O 1
ATOM 1571 N N . ALA A 1 210 ? -18.733 -7.618 13.642 1.00 79.38 210 ALA A N 1
ATOM 1572 C CA . ALA A 1 210 ? -19.314 -8.740 14.370 1.00 79.38 210 ALA A CA 1
ATOM 1573 C C . ALA A 1 210 ? -18.328 -9.921 14.514 1.00 79.38 210 ALA A C 1
ATOM 1575 O O . ALA A 1 210 ? -17.651 -10.312 13.558 1.00 79.38 210 ALA A O 1
ATOM 1576 N N . GLY A 1 211 ? -18.199 -10.432 15.738 1.00 75.94 211 GLY A N 1
ATOM 1577 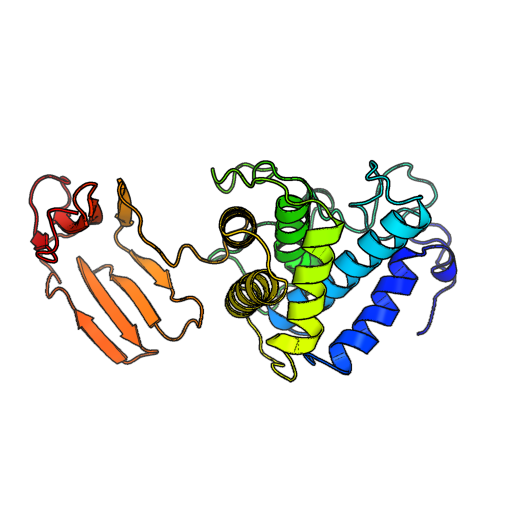C CA . GLY A 1 211 ? -17.278 -11.503 16.121 1.00 75.94 211 GLY A CA 1
ATOM 1578 C C . GLY A 1 211 ? -15.851 -11.047 16.454 1.00 75.94 211 GLY A C 1
ATOM 1579 O O . GLY A 1 211 ? -15.077 -11.831 17.008 1.00 75.94 211 GLY A O 1
ATOM 1580 N N . GLN A 1 212 ? -15.474 -9.797 16.166 1.00 83.44 212 GLN A N 1
ATOM 1581 C CA . GLN A 1 212 ? -14.164 -9.251 16.532 1.00 83.44 212 GLN A CA 1
ATOM 1582 C C . GLN A 1 212 ? -14.177 -8.597 17.913 1.00 83.44 212 GLN A C 1
ATOM 1584 O O . GLN A 1 212 ? -15.224 -8.270 18.472 1.00 83.44 212 GLN A O 1
ATOM 1589 N N . GLY A 1 213 ? -12.987 -8.375 18.468 1.00 86.75 213 GLY A N 1
ATOM 1590 C CA . GLY A 1 213 ? -12.837 -7.670 19.731 1.00 86.75 213 GLY A CA 1
ATOM 1591 C C . GLY A 1 213 ? -11.525 -6.904 19.870 1.00 86.75 213 GLY A C 1
ATOM 1592 O O . GLY A 1 213 ? -10.684 -6.888 18.972 1.00 86.75 213 GLY A O 1
ATOM 1593 N N . LEU A 1 214 ? -11.362 -6.293 21.032 1.00 89.38 214 LEU A N 1
ATOM 1594 C CA . LEU A 1 214 ? -10.110 -5.781 21.554 1.00 89.38 214 LEU A CA 1
ATOM 1595 C C . LEU A 1 214 ? -9.826 -6.475 22.873 1.00 89.38 214 LEU A C 1
ATOM 1597 O O . LEU A 1 214 ? -10.710 -6.602 23.711 1.00 89.38 214 LEU A O 1
ATOM 1601 N N . TRP A 1 215 ? -8.589 -6.907 23.050 1.00 89.75 215 TRP A N 1
ATOM 1602 C CA . TRP A 1 215 ? -8.089 -7.501 24.276 1.00 89.75 215 TRP A CA 1
ATOM 1603 C C . TRP A 1 215 ? -7.356 -6.434 25.074 1.00 89.75 215 TRP A C 1
ATOM 1605 O O . TRP A 1 215 ? -6.974 -5.391 24.543 1.00 89.75 215 TRP A O 1
ATOM 1615 N N . LEU A 1 216 ? -7.180 -6.678 26.365 1.00 89.50 216 LEU A N 1
ATOM 1616 C CA . LEU A 1 216 ? -6.485 -5.764 27.257 1.00 89.50 216 LEU A CA 1
ATOM 1617 C C . LEU A 1 216 ? -5.139 -5.306 26.661 1.00 89.50 216 LEU A C 1
ATOM 1619 O O . LEU A 1 216 ? -4.337 -6.119 26.203 1.00 89.50 216 LEU A O 1
ATOM 1623 N N . GLY A 1 217 ? -4.918 -3.993 26.640 1.00 78.06 217 GLY A N 1
ATOM 1624 C CA . GLY A 1 217 ? -3.756 -3.337 26.038 1.00 78.06 217 GLY A CA 1
ATOM 1625 C C . GLY A 1 217 ? -3.859 -3.079 24.529 1.00 78.06 217 GLY A C 1
ATOM 1626 O O . GLY A 1 217 ? -2.993 -2.398 23.978 1.00 78.06 217 GLY A O 1
ATOM 1627 N N . GLN A 1 218 ? -4.888 -3.584 23.846 1.00 85.12 218 GLN A N 1
ATOM 1628 C CA . GLN A 1 218 ? -5.070 -3.384 22.408 1.00 85.12 218 GLN A CA 1
ATOM 1629 C C . GLN A 1 218 ? -5.823 -2.096 22.085 1.00 85.12 218 GLN A C 1
ATOM 1631 O O . GLN A 1 218 ? -6.565 -1.534 22.896 1.00 85.12 218 GLN A O 1
ATOM 1636 N N . SER A 1 219 ? -5.640 -1.640 20.850 1.00 86.75 219 SER A N 1
ATOM 1637 C CA . SER A 1 219 ? -6.300 -0.457 20.332 1.00 86.75 219 SER A CA 1
ATOM 1638 C C . SER A 1 219 ? -6.707 -0.611 18.877 1.00 86.75 219 SER A C 1
ATOM 1640 O O . SER A 1 219 ? -6.113 -1.363 18.106 1.00 86.75 219 SER A O 1
ATOM 1642 N N . MET A 1 220 ? -7.715 0.164 18.507 1.00 83.88 220 MET A N 1
ATOM 1643 C CA . MET A 1 220 ? -8.011 0.528 17.134 1.00 83.88 220 MET A CA 1
ATOM 1644 C C . MET A 1 220 ? -7.725 2.000 16.948 1.00 83.88 220 MET A C 1
ATOM 1646 O O . MET A 1 220 ? -7.897 2.807 17.861 1.00 83.88 220 MET A O 1
ATOM 1650 N N . VAL A 1 221 ? -7.339 2.362 15.737 1.00 75.12 221 VAL A N 1
ATOM 1651 C CA . VAL A 1 221 ? -7.052 3.743 15.385 1.00 75.12 221 VAL A CA 1
ATOM 1652 C C . VAL A 1 221 ? -7.932 4.109 14.200 1.00 75.12 221 VAL A C 1
ATOM 1654 O O . VAL A 1 221 ? -8.061 3.352 13.238 1.00 75.12 221 VAL A O 1
ATOM 1657 N N . SER A 1 222 ? -8.584 5.263 14.302 1.00 70.06 222 SER A N 1
ATOM 1658 C CA . SER A 1 222 ? -9.312 5.862 13.185 1.00 70.06 222 SER A CA 1
ATOM 1659 C C . SER A 1 222 ? -8.384 6.081 11.993 1.00 70.06 222 SER A C 1
ATOM 1661 O O . SER A 1 222 ? -7.175 6.255 12.142 1.00 70.06 222 SER A O 1
ATOM 1663 N N . ASN A 1 223 ? -8.951 6.101 10.791 1.00 57.38 223 ASN A N 1
ATOM 1664 C CA . ASN A 1 223 ? -8.150 6.186 9.572 1.00 57.38 223 ASN A CA 1
ATOM 1665 C C . ASN A 1 223 ? -7.310 7.475 9.468 1.00 57.38 223 ASN A C 1
ATOM 1667 O O . ASN A 1 223 ? -6.278 7.469 8.816 1.00 57.38 223 ASN A O 1
ATOM 1671 N N . ASP A 1 224 ? -7.713 8.572 10.110 1.00 54.75 224 ASP A N 1
ATOM 1672 C CA . ASP A 1 224 ? -6.944 9.826 10.137 1.00 54.75 224 ASP A CA 1
ATOM 1673 C C . ASP A 1 224 ? -6.014 9.936 11.362 1.00 54.75 224 ASP A C 1
ATOM 1675 O O . ASP A 1 224 ? -5.410 10.982 11.601 1.00 54.75 224 ASP A O 1
ATOM 1679 N N . ARG A 1 225 ? -5.926 8.863 12.161 1.00 64.44 225 ARG A N 1
ATOM 1680 C CA . ARG A 1 225 ? -5.175 8.748 13.421 1.00 64.44 225 ARG A CA 1
ATOM 1681 C C . ARG A 1 225 ? -5.521 9.765 14.495 1.00 64.44 225 ARG A C 1
ATOM 1683 O O . ARG A 1 225 ? -4.861 9.797 15.533 1.00 64.44 225 ARG A O 1
ATOM 1690 N N . ARG A 1 226 ? -6.559 10.576 14.298 1.00 75.44 226 ARG A N 1
ATOM 1691 C CA . ARG A 1 226 ? -6.954 11.567 15.297 1.00 75.44 226 ARG A CA 1
ATOM 1692 C C . ARG A 1 226 ? -7.632 10.908 16.481 1.00 75.44 226 ARG A C 1
ATOM 1694 O O . ARG A 1 226 ? -7.487 11.401 17.594 1.00 75.44 226 ARG A O 1
ATOM 1701 N N . PHE A 1 227 ? -8.320 9.795 16.241 1.00 87.06 227 PHE A N 1
ATOM 1702 C CA . PHE A 1 227 ? -9.003 9.016 17.261 1.00 87.06 227 PHE A CA 1
ATOM 1703 C C . PHE A 1 227 ? -8.395 7.633 17.446 1.00 87.06 227 PHE A C 1
ATOM 1705 O O . PHE A 1 227 ? -8.016 6.983 16.467 1.00 87.06 227 PHE A O 1
ATOM 1712 N N . SER A 1 228 ? -8.387 7.151 18.683 1.00 89.19 228 SER A N 1
ATOM 1713 C CA . SER A 1 228 ? -8.091 5.756 19.001 1.00 89.19 228 SER A CA 1
ATOM 1714 C C . SER A 1 228 ? -9.076 5.215 20.029 1.00 89.19 228 SER A C 1
ATOM 1716 O O . SER A 1 228 ? -9.426 5.902 20.983 1.00 89.19 228 SER A O 1
ATOM 1718 N N . LEU A 1 229 ? -9.543 3.987 19.823 1.00 93.06 229 LEU A N 1
ATOM 1719 C CA . LEU A 1 229 ? -10.332 3.237 20.792 1.00 93.06 229 LEU A CA 1
ATOM 1720 C C . LEU A 1 229 ? -9.401 2.218 21.444 1.00 93.06 229 LEU A C 1
ATOM 1722 O O . LEU A 1 229 ? -8.905 1.328 20.762 1.00 93.06 229 LEU A O 1
ATOM 1726 N N . VAL A 1 230 ? -9.119 2.370 22.734 1.00 94.06 230 VAL A N 1
ATOM 1727 C CA . VAL A 1 230 ? -8.111 1.578 23.452 1.00 94.06 230 VAL A CA 1
ATOM 1728 C C . VAL A 1 230 ? -8.775 0.848 24.607 1.00 94.06 230 VAL A C 1
ATOM 1730 O O . VAL A 1 230 ? -9.380 1.505 25.451 1.00 94.06 230 VAL A O 1
ATOM 1733 N N . LEU A 1 231 ? -8.629 -0.478 24.682 1.00 95.94 231 LEU A N 1
ATOM 1734 C CA . LEU A 1 231 ? -8.903 -1.215 25.915 1.00 95.94 231 LEU A CA 1
ATOM 1735 C C . LEU A 1 231 ? -7.628 -1.182 26.759 1.00 95.94 231 LEU A C 1
ATOM 1737 O O . LEU A 1 231 ? -6.677 -1.910 26.501 1.00 95.94 231 LEU A O 1
ATOM 1741 N N . GLN A 1 232 ? -7.565 -0.264 27.714 1.00 95.69 232 GLN A N 1
ATOM 1742 C CA . GLN A 1 232 ? -6.365 0.031 28.493 1.00 95.69 232 GLN A CA 1
ATOM 1743 C C . GLN A 1 232 ? -6.052 -1.078 29.507 1.00 95.69 232 GLN A C 1
ATOM 1745 O O . GLN A 1 232 ? -6.931 -1.842 29.883 1.00 95.69 232 GLN A O 1
ATOM 1750 N N . ASN A 1 233 ? -4.807 -1.146 29.994 1.00 93.69 233 ASN A N 1
ATOM 1751 C CA . ASN A 1 233 ? -4.359 -2.178 30.948 1.00 93.69 233 ASN A CA 1
ATOM 1752 C C . ASN A 1 233 ? -5.085 -2.164 32.303 1.00 93.69 233 ASN A C 1
ATOM 1754 O O . ASN A 1 233 ? -5.010 -3.140 33.043 1.00 93.69 233 ASN A O 1
ATOM 1758 N N . ASP A 1 234 ? -5.774 -1.076 32.641 1.00 95.56 234 ASP A N 1
ATOM 1759 C CA . ASP A 1 234 ? -6.626 -0.986 33.828 1.00 95.56 234 ASP A CA 1
ATOM 1760 C C . ASP A 1 234 ? -8.040 -1.557 33.597 1.00 95.56 234 ASP A C 1
ATOM 1762 O O . ASP A 1 234 ? -8.853 -1.566 34.520 1.00 95.56 234 ASP A O 1
ATOM 1766 N N . GLY A 1 235 ? -8.340 -2.046 32.390 1.00 95.56 235 GLY A N 1
ATOM 1767 C CA . GLY A 1 235 ? -9.641 -2.588 32.007 1.00 95.56 235 GLY A CA 1
ATOM 1768 C C . GLY A 1 235 ? -10.630 -1.538 31.499 1.00 95.56 235 GLY A C 1
ATOM 1769 O O . GLY A 1 235 ? -11.805 -1.848 31.302 1.00 95.56 235 GLY A O 1
ATOM 1770 N N . ASN A 1 236 ? -10.199 -0.295 31.291 1.00 97.81 236 ASN A N 1
ATOM 1771 C CA . ASN A 1 236 ? -11.059 0.766 30.788 1.00 97.81 236 ASN A CA 1
ATOM 1772 C C . ASN A 1 236 ? -11.018 0.843 29.256 1.00 97.81 236 ASN A C 1
ATOM 1774 O O . ASN A 1 236 ? -9.943 0.933 28.664 1.00 97.81 236 ASN A O 1
ATOM 1778 N N . LEU A 1 237 ? -12.179 0.843 28.598 1.00 97.62 237 LEU A N 1
ATOM 1779 C CA . LEU A 1 237 ? -12.273 1.121 27.165 1.00 97.62 237 LEU A CA 1
ATOM 1780 C C . LEU A 1 237 ? -12.435 2.628 26.976 1.00 97.62 237 LEU A C 1
ATOM 1782 O O . LEU A 1 237 ? -13.385 3.226 27.483 1.00 97.62 237 LEU A O 1
ATOM 1786 N N . VAL A 1 238 ? -11.506 3.253 26.259 1.00 98.06 238 VAL A N 1
ATOM 1787 C CA . VAL A 1 238 ? -11.457 4.712 26.121 1.00 98.06 238 VAL A CA 1
ATOM 1788 C C . VAL A 1 238 ? -11.320 5.107 24.662 1.00 98.06 238 VAL A C 1
ATOM 1790 O O . VAL A 1 238 ? -10.442 4.614 23.953 1.00 98.06 238 VAL A O 1
ATOM 1793 N N . LEU A 1 239 ? -12.188 6.021 24.229 1.00 96.75 239 LEU A N 1
ATOM 1794 C CA . LEU A 1 239 ? -12.071 6.712 22.952 1.00 96.75 239 LEU A CA 1
ATOM 1795 C C . LEU A 1 239 ? -11.287 8.007 23.167 1.00 96.75 239 LEU A C 1
ATOM 1797 O O . LEU A 1 239 ? -11.735 8.909 23.878 1.00 96.75 239 LEU A O 1
ATOM 1801 N N . TRP A 1 240 ? -10.132 8.109 22.529 1.00 96.06 240 TRP A N 1
ATOM 1802 C CA . TRP A 1 240 ? -9.237 9.257 22.588 1.00 96.06 240 TRP A CA 1
ATOM 1803 C C . TRP A 1 240 ? -9.368 10.132 21.347 1.00 96.06 240 TRP A C 1
ATOM 1805 O O . TRP A 1 240 ? -9.669 9.638 20.265 1.00 96.06 240 TRP A O 1
ATOM 1815 N N . PHE A 1 241 ? -9.074 11.421 21.509 1.00 92.62 241 PHE A N 1
ATOM 1816 C CA . PHE A 1 241 ? -8.692 12.349 20.452 1.00 92.62 241 PHE A CA 1
ATOM 1817 C C . PHE A 1 241 ? -7.333 12.956 20.805 1.00 92.62 241 PHE A C 1
ATOM 1819 O O . PHE A 1 241 ? -7.227 13.790 21.709 1.00 92.62 241 PHE A O 1
ATOM 1826 N N . GLY A 1 242 ? -6.270 12.491 20.147 1.00 85.06 242 GLY A N 1
ATOM 1827 C CA . GLY A 1 242 ? -4.900 12.773 20.583 1.00 85.06 242 GLY A CA 1
ATOM 1828 C C . GLY A 1 242 ? -4.670 12.333 22.037 1.00 85.06 242 GLY A C 1
ATOM 1829 O O . GLY A 1 242 ? -4.770 11.152 22.350 1.00 85.06 242 GLY A O 1
ATOM 1830 N N . GLN A 1 243 ? -4.378 13.284 22.930 1.00 86.25 243 GLN A N 1
ATOM 1831 C CA . GLN A 1 243 ? -4.185 13.031 24.369 1.00 86.25 243 GLN A CA 1
ATOM 1832 C C . GLN A 1 243 ? -5.442 13.293 25.217 1.00 86.25 243 GLN A C 1
ATOM 1834 O O . GLN A 1 243 ? -5.389 13.209 26.441 1.00 86.25 243 GLN A O 1
ATOM 1839 N N . SER A 1 244 ? -6.569 13.646 24.598 1.00 95.94 244 SER A N 1
ATOM 1840 C CA . SER A 1 244 ? -7.817 13.943 25.304 1.00 95.94 244 SER A CA 1
ATOM 1841 C C . SER A 1 244 ? -8.765 12.753 25.242 1.00 95.94 244 SER A C 1
ATOM 1843 O O . SER A 1 244 ? -9.112 12.297 24.155 1.00 95.94 244 SER A O 1
ATOM 1845 N N . ALA A 1 245 ? -9.213 12.255 26.394 1.00 97.00 245 ALA A N 1
ATOM 1846 C CA . ALA A 1 245 ? -10.266 11.246 26.436 1.00 97.00 245 ALA A CA 1
ATOM 1847 C C . ALA A 1 245 ? -11.599 11.908 26.059 1.00 97.00 245 ALA A C 1
ATOM 1849 O O . ALA A 1 245 ? -12.034 12.845 26.728 1.00 97.00 245 ALA A O 1
ATOM 1850 N N . LEU A 1 246 ? -12.236 11.439 24.986 1.00 97.44 246 LEU A N 1
ATOM 1851 C CA . LEU A 1 246 ? -13.564 11.896 24.570 1.00 97.44 246 LEU A CA 1
ATOM 1852 C C . LEU A 1 246 ? -14.677 11.117 25.263 1.00 97.44 246 LEU A C 1
ATOM 1854 O O . LEU A 1 246 ? -15.731 11.671 25.564 1.00 97.44 246 LEU A O 1
ATOM 1858 N N . TRP A 1 247 ? -14.448 9.825 25.488 1.00 97.56 247 TRP A N 1
ATOM 1859 C CA . TRP A 1 247 ? -15.406 8.934 26.125 1.00 97.56 247 TRP A CA 1
ATOM 1860 C C . TRP A 1 247 ? -14.687 7.776 26.816 1.00 97.56 247 TRP A C 1
ATOM 1862 O O . TRP A 1 247 ? -13.632 7.338 26.363 1.00 97.56 247 TRP A O 1
ATOM 1872 N N . THR A 1 248 ? -15.274 7.263 27.894 1.00 97.62 248 THR A N 1
ATOM 1873 C CA . THR A 1 248 ? -14.770 6.114 28.651 1.00 97.62 248 THR A CA 1
ATOM 1874 C C . THR A 1 248 ? -15.921 5.213 29.097 1.00 97.62 248 THR A C 1
ATOM 1876 O O . THR A 1 248 ? -16.991 5.708 29.458 1.00 97.62 248 THR A O 1
ATOM 1879 N N . SER A 1 249 ? -15.687 3.897 29.118 1.00 97.56 249 SER A N 1
ATOM 1880 C CA . SER A 1 249 ? -16.632 2.904 29.643 1.00 97.56 249 SER A CA 1
ATOM 1881 C C . SER A 1 249 ? -16.777 2.937 31.166 1.00 97.56 249 SER A C 1
ATOM 1883 O O . SER A 1 249 ? -17.737 2.378 31.689 1.00 97.56 249 SER A O 1
ATOM 1885 N N . ASN A 1 250 ? -15.856 3.593 31.884 1.00 97.38 250 ASN A N 1
ATOM 1886 C CA . ASN A 1 250 ? -15.759 3.588 33.349 1.00 97.38 250 ASN A CA 1
ATOM 1887 C C . ASN A 1 250 ? -15.600 2.180 33.952 1.00 97.38 250 ASN A C 1
ATOM 1889 O O . ASN A 1 250 ? -16.057 1.925 35.065 1.00 97.38 250 ASN A O 1
ATOM 1893 N N . THR A 1 251 ? -14.929 1.269 33.241 1.00 97.38 251 THR A N 1
ATOM 1894 C CA . THR A 1 251 ? -14.682 -0.119 33.687 1.00 97.38 251 THR A CA 1
ATOM 1895 C C . THR A 1 251 ? -13.304 -0.320 34.327 1.00 97.38 251 THR A C 1
ATOM 1897 O O . THR A 1 251 ? -12.912 -1.449 34.623 1.00 97.38 251 THR A O 1
ATOM 1900 N N . ALA A 1 252 ? -12.571 0.770 34.576 1.00 97.25 252 ALA A N 1
ATOM 1901 C CA . ALA A 1 252 ? -11.262 0.738 35.221 1.00 97.25 252 ALA A CA 1
ATOM 1902 C C . ALA A 1 252 ? -11.314 -0.009 36.569 1.00 97.25 252 ALA A C 1
ATOM 1904 O O . ALA A 1 252 ? -12.159 0.274 37.420 1.00 97.25 252 ALA A O 1
ATOM 1905 N N . GLY A 1 253 ? -10.410 -0.969 36.764 1.00 95.69 253 GLY A N 1
ATOM 1906 C CA . GLY A 1 253 ? -10.299 -1.771 37.984 1.00 95.69 253 GLY A CA 1
ATOM 1907 C C . GLY A 1 253 ? -11.386 -2.836 38.169 1.00 95.69 253 GLY A C 1
ATOM 1908 O O . GLY A 1 253 ? -11.368 -3.536 39.178 1.00 95.69 253 GLY A O 1
ATOM 1909 N N . GLN A 1 254 ? -12.308 -3.001 37.215 1.00 95.00 254 GLN A N 1
ATOM 1910 C CA . GLN A 1 254 ? -13.409 -3.970 37.318 1.00 95.00 254 GLN A CA 1
ATOM 1911 C C . GLN A 1 254 ? -13.056 -5.366 36.777 1.00 95.00 254 GLN A C 1
ATOM 1913 O O . GLN A 1 254 ? -13.896 -6.259 36.776 1.00 95.00 254 GLN A O 1
ATOM 1918 N N . GLY A 1 255 ? -11.812 -5.572 36.329 1.00 93.31 255 GLY A N 1
ATOM 1919 C CA . GLY A 1 255 ? -11.340 -6.870 35.838 1.00 93.31 255 GLY A CA 1
ATOM 1920 C C . GLY A 1 255 ? -11.729 -7.185 34.392 1.00 93.31 255 GLY A C 1
ATOM 1921 O O . GLY A 1 255 ? -11.814 -8.361 34.037 1.00 93.31 255 GLY A O 1
ATOM 1922 N N . ALA A 1 256 ? -11.964 -6.159 33.567 1.00 94.62 256 ALA A N 1
ATOM 1923 C CA . ALA A 1 256 ? -12.186 -6.335 32.135 1.00 94.62 256 ALA A CA 1
ATOM 1924 C C . ALA A 1 256 ? -10.948 -6.919 31.446 1.00 94.62 256 ALA A C 1
ATOM 1926 O O . ALA A 1 256 ? -9.825 -6.529 31.765 1.00 94.62 256 ALA A O 1
ATOM 1927 N N . LEU A 1 257 ? -11.160 -7.818 30.484 1.00 92.69 257 LEU A N 1
ATOM 1928 C CA . LEU A 1 257 ? -10.086 -8.420 29.686 1.00 92.69 257 LEU A CA 1
ATOM 1929 C C . LEU A 1 257 ? -10.299 -8.242 28.183 1.00 92.69 257 LEU A C 1
ATOM 1931 O O . LEU A 1 257 ? -9.325 -8.223 27.427 1.00 92.69 257 LEU A O 1
ATOM 1935 N N . SER A 1 258 ? -11.548 -8.086 27.746 1.00 94.00 258 SER A N 1
ATOM 1936 C CA . SER A 1 258 ? -11.862 -7.903 26.336 1.00 94.00 258 SER A CA 1
ATOM 1937 C C . SER A 1 258 ? -13.119 -7.068 26.102 1.00 94.00 258 SER A C 1
ATOM 1939 O O . SER A 1 258 ? -13.986 -6.953 26.966 1.00 94.00 258 SER A O 1
ATOM 1941 N N . ALA A 1 259 ? -13.212 -6.479 24.914 1.00 96.06 259 ALA A N 1
ATOM 1942 C CA . ALA A 1 259 ? -14.374 -5.784 24.380 1.00 96.06 259 ALA A CA 1
ATOM 1943 C C . ALA A 1 259 ? -14.718 -6.394 23.019 1.00 96.06 259 ALA A C 1
ATOM 1945 O O . ALA A 1 259 ? -13.864 -6.405 22.145 1.00 96.06 259 ALA A O 1
ATOM 1946 N N . HIS A 1 260 ? -15.930 -6.902 22.821 1.00 93.50 260 HIS A N 1
ATOM 1947 C CA . HIS A 1 260 ? -16.327 -7.636 21.619 1.00 93.50 260 HIS A CA 1
ATOM 1948 C C . HIS A 1 260 ? -17.501 -6.962 20.922 1.00 93.50 260 HIS A C 1
ATOM 1950 O O . HIS A 1 260 ? -18.494 -6.640 21.574 1.00 93.50 260 HIS A O 1
ATOM 1956 N N . MET A 1 261 ? -17.401 -6.791 19.604 1.00 93.94 261 MET A N 1
ATOM 1957 C CA . MET A 1 261 ? -18.559 -6.485 18.773 1.00 93.94 261 MET A CA 1
ATOM 1958 C C . MET A 1 261 ? -19.309 -7.790 18.512 1.00 93.94 261 MET A C 1
ATOM 1960 O O . MET A 1 261 ? -18.787 -8.692 17.858 1.00 93.94 261 MET A O 1
ATOM 1964 N N . GLN A 1 262 ? -20.507 -7.912 19.062 1.00 92.38 262 GLN A N 1
ATOM 1965 C CA . GLN A 1 262 ? -21.349 -9.094 18.922 1.00 92.38 262 GLN A CA 1
ATOM 1966 C C . GLN A 1 262 ? -22.076 -9.108 17.572 1.00 92.38 262 GLN A C 1
ATOM 1968 O O . GLN A 1 262 ? -22.186 -8.084 16.894 1.00 92.38 262 GLN A O 1
ATOM 1973 N N . ASP A 1 263 ? -22.584 -10.281 17.191 1.00 87.62 263 ASP A N 1
ATOM 1974 C CA . ASP A 1 263 ? -23.304 -10.486 15.926 1.00 87.62 263 ASP A CA 1
ATOM 1975 C C . ASP A 1 263 ? -24.632 -9.723 15.842 1.00 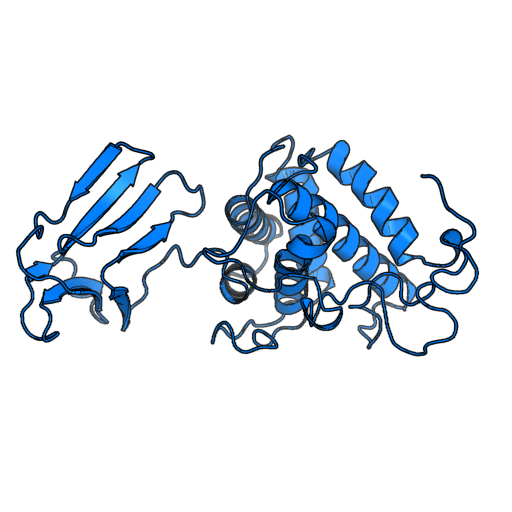87.62 263 ASP A C 1
ATOM 1977 O O . ASP A 1 263 ? -25.163 -9.557 14.752 1.00 87.62 263 ASP A O 1
ATOM 1981 N N . ASP A 1 264 ? -25.156 -9.252 16.975 1.00 90.25 264 ASP A N 1
ATOM 1982 C CA . ASP A 1 264 ? -26.392 -8.472 17.075 1.00 90.25 264 ASP A CA 1
ATOM 1983 C C . ASP A 1 264 ? -26.163 -6.949 17.053 1.00 90.25 264 ASP A C 1
ATOM 1985 O O . ASP A 1 264 ? -27.092 -6.183 17.321 1.00 90.25 264 ASP A O 1
ATOM 1989 N N . GLY A 1 265 ? -24.926 -6.503 16.800 1.00 87.00 265 GLY A N 1
ATOM 1990 C CA . GLY A 1 265 ? -24.548 -5.088 16.766 1.00 87.00 265 GLY A CA 1
ATOM 1991 C C . GLY A 1 265 ? -24.250 -4.470 18.136 1.00 87.00 265 GLY A C 1
ATOM 1992 O O . GLY A 1 265 ? -24.081 -3.249 18.239 1.00 87.00 265 GLY A O 1
ATOM 1993 N N . ASN A 1 266 ? -24.176 -5.274 19.200 1.00 95.38 266 ASN A N 1
ATOM 1994 C CA . ASN A 1 266 ? -23.851 -4.803 20.542 1.00 95.38 266 ASN A CA 1
ATOM 1995 C C . ASN A 1 266 ? -22.343 -4.888 20.833 1.00 95.38 266 ASN A C 1
ATOM 1997 O O . ASN A 1 266 ? -21.725 -5.942 20.697 1.00 95.38 266 ASN A O 1
ATOM 2001 N N . LEU A 1 267 ? -21.736 -3.792 21.296 1.00 95.44 267 LEU A N 1
ATOM 2002 C CA . LEU A 1 267 ? -20.355 -3.793 21.784 1.00 95.44 267 LEU A CA 1
ATOM 2003 C C . LEU A 1 267 ? -20.359 -4.062 23.289 1.00 95.44 267 LEU A C 1
ATOM 2005 O O . LEU A 1 267 ? -20.906 -3.267 24.054 1.00 95.44 267 LEU A O 1
ATOM 2009 N N . VAL A 1 268 ? -19.727 -5.153 23.722 1.00 97.50 268 VAL A N 1
ATOM 2010 C CA . VAL A 1 268 ? -19.762 -5.611 25.120 1.00 97.50 268 VAL A CA 1
ATOM 2011 C C . VAL A 1 268 ? -18.361 -5.802 25.676 1.00 97.50 268 VAL A C 1
ATOM 2013 O O . VAL A 1 268 ? -17.521 -6.437 25.046 1.00 97.50 268 VAL A O 1
ATOM 2016 N N . ILE A 1 269 ? -18.115 -5.281 26.877 1.00 98.12 269 ILE A N 1
ATOM 2017 C CA . ILE A 1 269 ? -16.886 -5.507 27.643 1.00 98.12 269 ILE A CA 1
ATOM 2018 C C . ILE A 1 269 ? -17.117 -6.668 28.602 1.00 98.12 269 ILE A C 1
ATOM 2020 O O . ILE A 1 269 ? -18.087 -6.648 29.359 1.00 98.12 269 ILE A O 1
ATOM 2024 N N . TYR A 1 270 ? -16.214 -7.642 28.600 1.00 97.06 270 TYR A N 1
ATOM 2025 C CA . TYR A 1 270 ? -16.282 -8.840 29.429 1.00 97.06 270 TYR A CA 1
ATOM 2026 C C . TYR A 1 270 ? -15.156 -8.906 30.458 1.00 97.06 270 TYR A C 1
ATOM 2028 O O . TYR A 1 270 ? -14.062 -8.362 30.266 1.00 97.06 270 TYR A O 1
ATOM 2036 N N . ASP A 1 271 ? -15.447 -9.598 31.557 1.00 93.56 271 ASP A N 1
ATOM 2037 C CA . ASP A 1 271 ? -14.474 -9.969 32.578 1.00 93.56 271 ASP A CA 1
ATOM 2038 C C . ASP A 1 271 ? -13.423 -10.977 32.078 1.00 93.56 271 ASP A C 1
ATOM 2040 O O . ASP A 1 271 ? -13.459 -11.467 30.947 1.00 93.56 271 ASP A O 1
ATOM 2044 N N . LYS A 1 272 ? -12.466 -11.303 32.953 1.00 82.69 272 LYS A N 1
ATOM 2045 C CA . LYS A 1 272 ? -11.377 -12.255 32.678 1.00 82.69 272 LYS A CA 1
ATOM 2046 C C . LYS A 1 272 ? -11.830 -13.652 32.244 1.00 82.69 272 LYS A C 1
ATOM 2048 O O . LYS A 1 272 ? -11.043 -14.367 31.632 1.00 82.69 272 LYS A O 1
ATOM 2053 N N . ASP A 1 273 ? -13.045 -14.054 32.610 1.00 82.19 273 ASP A N 1
ATOM 2054 C CA . ASP A 1 273 ? -13.577 -15.379 32.304 1.00 82.19 273 ASP A CA 1
ATOM 2055 C C . ASP A 1 273 ? -14.363 -15.364 30.980 1.00 82.19 273 ASP A C 1
ATOM 2057 O O . ASP A 1 273 ? -14.721 -16.422 30.467 1.00 82.19 273 ASP A O 1
ATOM 2061 N N . GLY A 1 274 ? -14.595 -14.179 30.397 1.00 81.50 274 GLY A N 1
ATOM 2062 C CA . GLY A 1 274 ? -15.358 -14.001 29.163 1.00 81.50 274 GLY A CA 1
ATOM 2063 C C . GLY A 1 274 ? -16.855 -14.256 29.343 1.00 81.50 274 GLY A C 1
ATOM 2064 O O . GLY A 1 274 ? -17.561 -14.451 28.357 1.00 81.50 274 GLY A O 1
ATOM 2065 N N . VAL A 1 275 ? -17.338 -14.300 30.590 1.00 84.31 275 VAL A N 1
ATOM 2066 C CA . VAL A 1 275 ? -18.713 -14.708 30.920 1.00 84.31 275 VAL A CA 1
ATOM 2067 C C . VAL A 1 275 ? -19.528 -13.524 31.417 1.00 84.31 275 VAL A C 1
ATOM 2069 O O . VAL A 1 275 ? -20.673 -13.354 30.998 1.00 84.31 275 VAL A O 1
ATOM 2072 N N . THR A 1 276 ? -18.960 -12.692 32.293 1.00 93.69 276 THR A N 1
ATOM 2073 C CA . THR A 1 276 ? -19.713 -11.594 32.909 1.00 93.69 276 THR A CA 1
ATOM 2074 C C . THR A 1 276 ? -19.547 -10.317 32.089 1.00 93.69 276 THR A C 1
ATOM 2076 O O . THR A 1 276 ? -18.422 -9.822 31.972 1.00 93.69 276 THR A O 1
ATOM 2079 N N . PRO A 1 277 ? -20.630 -9.741 31.535 1.00 96.19 277 PRO A N 1
ATOM 2080 C CA . PRO A 1 277 ? -20.560 -8.436 30.897 1.00 96.19 277 PRO A CA 1
ATOM 2081 C C . PRO A 1 277 ? -20.393 -7.344 31.963 1.00 96.19 277 PRO A C 1
ATOM 2083 O O . PRO A 1 277 ? -21.199 -7.228 32.885 1.00 96.19 277 PRO A O 1
ATOM 2086 N N . LEU A 1 278 ? -19.350 -6.530 31.823 1.00 97.06 278 LEU A N 1
ATOM 2087 C CA . LEU A 1 278 ? -19.038 -5.397 32.701 1.00 97.06 278 LEU A CA 1
ATOM 2088 C C . LEU A 1 278 ? -19.625 -4.081 32.173 1.00 97.06 278 LEU A C 1
ATOM 2090 O O . LEU A 1 278 ? -19.956 -3.186 32.945 1.00 97.06 278 LEU A O 1
ATOM 2094 N N . TRP A 1 279 ? -19.773 -3.963 30.851 1.00 97.75 279 TRP A N 1
ATOM 2095 C CA . TRP A 1 279 ? -20.389 -2.819 30.176 1.00 97.75 279 TRP A CA 1
ATOM 2096 C C . TRP A 1 279 ? -20.921 -3.242 28.803 1.00 97.75 279 TRP A C 1
ATOM 2098 O O . TRP A 1 279 ? -20.380 -4.164 28.195 1.00 97.75 279 TRP A O 1
ATOM 2108 N N . ASN A 1 280 ? -21.953 -2.570 28.291 1.00 96.50 280 ASN A N 1
ATOM 2109 C CA . ASN A 1 280 ? -22.410 -2.732 26.910 1.00 96.50 280 ASN A CA 1
ATOM 2110 C C . ASN A 1 280 ? -22.901 -1.406 26.312 1.00 96.50 280 ASN A C 1
ATOM 2112 O O . ASN A 1 280 ? -23.325 -0.514 27.050 1.00 96.50 280 ASN A O 1
ATOM 2116 N N . SER A 1 281 ? -22.861 -1.296 24.983 1.00 94.88 281 SER A N 1
ATOM 2117 C CA . SER A 1 281 ? -23.255 -0.088 24.248 1.00 94.88 281 SER A CA 1
ATOM 2118 C C . SER A 1 281 ? -24.760 0.140 24.170 1.00 94.88 281 SER A C 1
ATOM 2120 O O . SER A 1 281 ? -25.179 1.267 23.910 1.00 94.88 281 SER A O 1
ATOM 2122 N N . GLY A 1 282 ? -25.581 -0.890 24.381 1.00 95.50 282 GLY A N 1
ATOM 2123 C CA . GLY A 1 282 ? -27.031 -0.757 24.271 1.00 95.50 282 GLY A CA 1
ATOM 2124 C C . GLY A 1 282 ? -27.564 -0.793 22.839 1.00 95.50 282 GLY A C 1
ATOM 2125 O O . GLY A 1 282 ? -28.681 -0.344 22.597 1.00 95.50 282 GLY A O 1
ATOM 2126 N N . THR A 1 283 ? -26.758 -1.258 21.881 1.00 93.56 283 THR A N 1
ATOM 2127 C CA . THR A 1 283 ? -27.017 -1.102 20.437 1.00 93.56 283 THR A CA 1
ATOM 2128 C C . THR A 1 283 ? -27.463 -2.388 19.744 1.00 93.56 283 THR A C 1
ATOM 2130 O O . THR A 1 283 ? -27.379 -2.467 18.525 1.00 93.56 283 THR A O 1
ATOM 2133 N N . TRP A 1 284 ? -27.930 -3.388 20.494 1.00 90.44 284 TRP A N 1
ATOM 2134 C CA . TRP A 1 284 ? -28.364 -4.677 19.947 1.00 90.44 284 TRP A CA 1
ATOM 2135 C C . TRP A 1 284 ? -29.576 -4.562 19.000 1.00 90.44 284 TRP A C 1
ATOM 2137 O O . TRP A 1 284 ? -30.407 -3.657 19.128 1.00 90.44 284 TRP A O 1
ATOM 2147 N N . GLY A 1 285 ? -29.729 -5.549 18.112 1.00 82.38 285 GLY A N 1
ATOM 2148 C CA . GLY A 1 285 ? -30.906 -5.737 17.256 1.00 82.38 285 GLY A CA 1
ATOM 2149 C C . GLY A 1 285 ? -30.720 -5.347 15.787 1.00 82.38 285 GLY A C 1
ATOM 2150 O O . GLY A 1 285 ? -31.724 -5.083 15.120 1.00 82.38 285 GLY A O 1
ATOM 2151 N N . TYR A 1 286 ? -29.475 -5.315 15.304 1.00 60.38 286 TYR A N 1
ATOM 2152 C CA . TYR A 1 286 ? -29.116 -5.041 13.908 1.00 60.38 286 TYR A CA 1
ATOM 2153 C C . TYR A 1 286 ? -28.382 -6.215 13.270 1.00 60.38 286 TYR A C 1
ATOM 2155 O O . TYR A 1 286 ? -27.638 -6.900 14.003 1.00 60.38 286 TYR A O 1
#

Sequence (286 aa):
MLYGDGDGVTFGSMVNALDVTAHEVTHGLTISTSNLLYFAEPGALNESMSDIMGSVCEWYRNGQVVNANTWKCAEEIYTPATSGDALRYMNDPQRDGQSLDYFDQTFSPFTDVHYSSGIPNLAFYLLSQGGQHPRGRSSIAVRGIGIAKAAQVFHRANTVLLLGKTMATFADAKLATEQAAEQLGYSAADIASVTAAWQAVGVGPSILVAGQGLWLGQSMVSNDRRFSLVLQNDGNLVLWFGQSALWTSNTAGQGALSAHMQDDGNLVIYDKDGVTPLWNSGTWGY

Secondary structure (DSSP, 8-state):
-------SSSB--GGG-HHHHHHHHHHHHHHHTT---SSHHHHHHHHHHHHHHHHHHHHHHTTT---TTTTEESTTTBSTTSSS--SEETTSGGGGSS-----STT--TTS-HHHHTHHHHHHHHHHHH-B--TT-S--PPBPP--HHHHHHHHHHIIIIISTT-TT--HHHHHHHHHHHHHHTT--HHHHHHHHHHHHHTTS------TT-EEETT-EEE-TTSSEEEEE-TTS-EEEEETTEEEEE---TTTTEEEEEE-TTS-EEEEETTS-SEEEE-S----

Foldseek 3Di:
DDWDCDPLFQWHTQVQQQLSVQLVVQLVLLCQFLNAACWAQSVLLNNLSSNLRSLVVVCVVVVVDDDLCSQAARQRIGRVVDHPHHCAGLQQGCVNVQAAQADDPPRDRHRRSNRPNSNVSNLLVCQAPWQARPVCPDPQTADHPHSVLSNQLQSCLSHPVSTNVHHDHLLSSLVSSLVSCVVVVHDPSSSVNSNSSNVRRVQFPLDQDAPGKAFEQDWGAHSVRQWIFHCYNQRKTFIDRVPRTPDIQPCGNVQWTMWHQHPQRKIFTDHPVRPDTPGIPPRGHD